Protein AF-A0A956JU70-F1 (afdb_monomer)

Solvent-accessible surface area (backbone atoms only — not comparable to full-atom values): 14190 Å² total; per-residue (Å²): 110,71,70,58,55,53,50,52,52,51,51,52,51,52,54,51,53,50,51,55,50,57,52,50,54,49,52,52,52,50,52,52,51,53,51,53,53,51,51,53,53,50,54,52,51,51,53,52,51,52,53,51,50,53,52,52,53,53,51,51,51,55,52,51,54,51,49,52,53,52,49,54,55,49,50,53,55,46,50,55,54,46,54,59,48,55,75,72,54,87,69,87,87,85,82,85,84,83,82,84,80,83,76,78,83,83,72,53,74,29,54,54,49,39,66,72,46,50,91,38,27,34,78,80,44,34,70,62,48,40,72,78,54,65,65,50,84,62,67,62,12,31,16,43,49,15,33,36,27,36,66,21,70,36,52,70,59,16,46,49,39,36,65,75,40,60,77,87,50,27,39,57,24,32,49,51,30,43,70,71,41,49,61,46,30,74,73,66,40,22,67,78,32,15,68,53,22,52,56,27,35,75,53,36,76,83,42,46,66,37,33,37,42,25,10,54,13,24,46,77,70,68,38,55,70,60,13,52,56,28,32,53,50,22,57,70,71,52,78,75,82,86,47,73,66,58,52,50,44,51,49,54,49,49,55,55,56,64,74,75,112

Foldseek 3Di:
DVVVVVVVVVVVVVVVVVVVVVVVVVVVVVVVVVVVVVVVVVVVVVVVVVVVVVVVVVVVVVVVVVVVVVVVVVVVVVVVVVVVVVVVDPDDDDDDDDDDDDDDDDDDQLVVLLVVCVVQLAQPRLVVSCVVPPFDDDLSSLLSNLLSCLSRVNNVSSLVSLVVDDLVSSLVSLVSSCVVLLVCVVVVPLQSSQVSLVVNCVSVVLPLSSLLSVLVNCLVVVVLVSNLVSLVVSCVSDPDPDDPSVVVSVVSNVVSVVVVD

Sequence (261 aa):
MAYRDEHEALQAQCDNLRRQLEDKDRDVAEQARLRAELAHKLEALEKARTQELARSEMGKQLSSMSLARGVLLGLLACAIALSIYVFVRSAPRRPTPARPAVAAVAGSPAELWFRALRPHCNAVEIRNAIRRRPPPAGTDGQAHLATCYALAGKLDHARAAIDALPARARPQAAGTLFRLIHPVADSGDEVAAGPAMELVIAYQPSNFMAVYHAGMSAHKNGRVERARTLLRRFLTMYNNSNDGWRSRAQRALAEIAARSK

Radius of gyration: 31.65 Å; Cα contacts (8 Å, |Δi|>4): 215; chains: 1; bounding box: 73×92×67 Å

Nearest PDB structures (foldseek):
  7rqf-assembly1_A  TM=4.355E-01  e=8.702E-03  Pseudomonas aeruginosa PAO1
  7dhg-assembly1_C  TM=4.497E-01  e=1.073E-02  Homo sapiens
  8sxg-assembly1_C  TM=5.443E-01  e=6.016E-02  Pseudomonas aeruginosa
  5lyn-assembly1_B  TM=4.286E-01  e=2.229E-02  Saccharomyces cerevisiae
  5lyp-assembly1_A  TM=4.556E-01  e=3.759E-02  Saccharomyces cerevisiae

Secondary structure (DSSP, 8-state):
-HHHHHHHHHHHHHHHHHHHHHHHHHHHHHHHHHHHHHHHHHHHHHHHHHHHHHHHHHHHHHHHHHHHHHHHHHHHHHHHHHHHHHHH------PPPPPPPPPP--S-HHHHHHHHHGGG-STTTHHHHHHHSPPPSSHHHHHHHHHHHHHTT-HHHHHHHHHTS-GGGHHHHHHHHHHHHHHHHHTT-HHHHHHHHHHHHHH-TT-HHHHHHHHHHHHHTT-HHHHHHHHHHHHHH---SS-HHHHHHHHHHHHHHHTT-

Mean predicted aligned error: 14.83 Å

Structure (mmCIF, N/CA/C/O backbone):
data_AF-A0A956JU70-F1
#
_entry.id   AF-A0A956JU70-F1
#
loop_
_atom_site.group_PDB
_atom_site.id
_atom_site.type_symbol
_atom_site.label_atom_id
_atom_site.label_alt_id
_atom_site.label_comp_id
_atom_site.label_asym_id
_atom_site.label_entity_id
_atom_site.label_seq_id
_atom_site.pdbx_PDB_ins_code
_atom_site.Cartn_x
_atom_site.Cartn_y
_atom_site.Cartn_z
_atom_site.occupancy
_atom_site.B_iso_or_equiv
_atom_site.auth_seq_id
_atom_site.auth_comp_id
_atom_site.auth_asym_id
_atom_site.auth_atom_id
_atom_site.pdbx_PDB_model_num
ATOM 1 N N . MET A 1 1 ? -49.125 -34.821 31.254 1.00 68.75 1 MET A N 1
ATOM 2 C CA . MET A 1 1 ? -48.261 -33.765 31.823 1.00 68.75 1 MET A CA 1
ATOM 3 C C . MET A 1 1 ? -47.140 -33.419 30.850 1.00 68.75 1 MET A C 1
ATOM 5 O O . MET A 1 1 ? -47.156 -32.290 30.401 1.00 68.75 1 MET A O 1
ATOM 9 N N . ALA A 1 2 ? -46.338 -34.380 30.372 1.00 81.56 2 ALA A N 1
ATOM 10 C CA . ALA A 1 2 ? -45.246 -34.145 29.404 1.00 81.56 2 ALA A CA 1
ATOM 11 C C . ALA A 1 2 ? -45.579 -33.247 28.183 1.00 81.56 2 ALA A C 1
ATOM 13 O O . ALA A 1 2 ? -44.811 -32.354 27.857 1.00 81.56 2 ALA A O 1
ATOM 14 N N . TYR A 1 3 ? -46.750 -33.409 27.550 1.00 86.81 3 TYR A N 1
ATOM 15 C CA . TYR A 1 3 ? -47.139 -32.586 26.388 1.00 86.81 3 TYR A CA 1
ATOM 16 C C . TYR A 1 3 ? -47.363 -31.095 26.714 1.00 86.81 3 TYR A C 1
ATOM 18 O O . TYR A 1 3 ? -47.192 -30.234 25.857 1.00 86.81 3 TYR A O 1
ATOM 26 N N . ARG A 1 4 ? -47.763 -30.770 27.953 1.00 91.00 4 ARG A N 1
ATOM 27 C CA . ARG A 1 4 ? -47.948 -29.374 28.381 1.00 91.00 4 ARG A CA 1
ATOM 28 C C . ARG A 1 4 ? -46.590 -28.693 28.565 1.00 91.00 4 ARG A C 1
ATOM 30 O O . ARG A 1 4 ? -46.420 -27.575 28.096 1.00 91.00 4 ARG A O 1
ATOM 37 N N . ASP A 1 5 ? -45.635 -29.403 29.158 1.00 92.56 5 ASP A N 1
ATOM 38 C CA . ASP A 1 5 ? -44.290 -28.887 29.422 1.00 92.56 5 ASP A CA 1
ATOM 39 C C . ASP A 1 5 ? -43.528 -28.619 28.109 1.00 92.56 5 ASP A C 1
ATOM 41 O O . ASP A 1 5 ? -42.879 -27.584 27.958 1.00 92.56 5 ASP A O 1
ATOM 45 N N . GLU A 1 6 ? -43.671 -29.501 27.110 1.00 94.44 6 GLU A N 1
ATOM 46 C CA . GLU A 1 6 ? -43.106 -29.294 25.767 1.00 94.44 6 GLU A CA 1
ATOM 47 C C . GLU A 1 6 ? -43.735 -28.094 25.042 1.00 94.44 6 GLU A C 1
ATOM 49 O O . GLU A 1 6 ? -43.027 -27.312 24.402 1.00 94.44 6 GLU A O 1
ATOM 54 N N . HIS A 1 7 ? -45.053 -27.906 25.167 1.00 95.75 7 HIS A N 1
ATOM 55 C CA . HIS A 1 7 ? -45.745 -26.764 24.568 1.00 95.75 7 HIS A CA 1
ATOM 56 C C . HIS A 1 7 ? -45.311 -25.433 25.201 1.00 95.75 7 HIS A C 1
ATOM 58 O O . HIS A 1 7 ? -45.062 -24.461 24.488 1.00 95.75 7 HIS A O 1
ATOM 64 N N . GLU A 1 8 ? -45.182 -25.381 26.529 1.00 96.44 8 GLU A N 1
ATOM 65 C CA . GLU A 1 8 ? -44.702 -24.192 27.244 1.00 96.44 8 GLU A CA 1
ATOM 66 C C . GLU A 1 8 ? -43.251 -23.850 26.870 1.00 96.44 8 GLU A C 1
ATOM 68 O O . GLU A 1 8 ? -42.935 -22.682 26.625 1.00 96.44 8 GLU A O 1
ATOM 73 N N . ALA A 1 9 ? -42.383 -24.859 26.734 1.00 95.06 9 ALA A N 1
ATOM 74 C CA . ALA A 1 9 ? -41.004 -24.665 26.290 1.00 95.06 9 ALA A CA 1
ATOM 75 C C . ALA A 1 9 ? -40.926 -24.106 24.859 1.00 95.06 9 ALA A C 1
ATOM 77 O O . ALA A 1 9 ? -40.171 -23.162 24.599 1.00 95.06 9 ALA A O 1
ATOM 78 N N . LEU A 1 10 ? -41.733 -24.640 23.936 1.00 97.12 10 LEU A N 1
ATOM 79 C CA . LEU A 1 10 ? -41.779 -24.159 22.555 1.00 97.12 10 LEU A CA 1
ATOM 80 C C . LEU A 1 10 ? -42.307 -22.720 22.478 1.00 97.12 10 LEU A C 1
ATOM 82 O O . LEU A 1 10 ? -41.749 -21.889 21.761 1.00 97.12 10 LEU A O 1
ATOM 86 N N . GLN A 1 11 ? -43.340 -22.400 23.258 1.00 97.62 11 GLN A N 1
ATOM 87 C CA . GLN A 1 11 ? -43.907 -21.056 23.307 1.00 97.62 11 GLN A CA 1
ATOM 88 C C . GLN A 1 11 ? -42.894 -20.036 23.852 1.00 97.62 11 GLN A C 1
ATOM 90 O O . GLN A 1 11 ? -42.702 -18.978 23.250 1.00 97.62 11 GLN A O 1
ATOM 95 N N . ALA A 1 12 ? -42.152 -20.389 24.906 1.00 96.31 12 ALA A N 1
ATOM 96 C CA . ALA A 1 12 ? -41.067 -19.557 25.426 1.00 96.31 12 ALA A CA 1
ATOM 97 C C . ALA A 1 12 ? -39.941 -19.340 24.395 1.00 96.31 12 ALA A C 1
ATOM 99 O O . ALA A 1 12 ? -39.376 -18.245 24.304 1.00 96.31 12 ALA A O 1
ATOM 100 N N . GLN A 1 13 ? -39.624 -20.359 23.588 1.00 97.00 13 GLN A N 1
ATOM 101 C CA . GLN A 1 13 ? -38.643 -20.242 22.509 1.00 97.00 13 GLN A CA 1
ATOM 102 C C . GLN A 1 13 ? -39.123 -19.297 21.395 1.00 97.00 13 GLN A C 1
ATOM 104 O O . GLN A 1 13 ? -38.344 -18.458 20.933 1.00 97.00 13 GLN A O 1
ATOM 109 N N . CYS A 1 14 ? -40.393 -19.388 20.989 1.00 97.44 14 CYS A N 1
ATOM 110 C CA . CYS A 1 14 ? -40.994 -18.473 20.017 1.00 97.44 14 CYS A CA 1
ATOM 111 C C . CYS A 1 14 ? -40.975 -17.020 20.511 1.00 97.44 14 CYS A C 1
ATOM 113 O O . CYS A 1 14 ? -40.589 -16.124 19.757 1.00 97.44 14 CYS A O 1
ATOM 115 N N . ASP A 1 15 ? -41.313 -16.786 21.779 1.00 97.75 15 ASP A N 1
ATOM 116 C CA . ASP A 1 15 ? -41.296 -15.447 22.371 1.00 97.75 15 ASP A CA 1
ATOM 117 C C . ASP A 1 15 ? -39.880 -14.859 22.431 1.00 97.75 15 ASP A C 1
ATOM 119 O O . ASP A 1 15 ? -39.684 -13.673 22.159 1.00 97.75 15 ASP A O 1
ATOM 123 N N . ASN A 1 16 ? -38.869 -15.679 22.736 1.00 97.56 16 ASN A N 1
ATOM 124 C CA . ASN A 1 16 ? -37.469 -15.250 22.715 1.00 97.56 16 ASN A CA 1
ATOM 125 C C . ASN A 1 16 ? -37.024 -14.856 21.297 1.00 97.56 16 ASN A C 1
ATOM 127 O O . ASN A 1 16 ? -36.485 -13.768 21.095 1.00 97.56 16 ASN A O 1
ATOM 131 N N . LEU A 1 17 ? -37.312 -15.695 20.296 1.00 96.94 17 LEU A N 1
ATOM 132 C CA . LEU A 1 17 ? -36.989 -15.398 18.897 1.00 96.94 17 LEU A CA 1
ATOM 133 C C . LEU A 1 17 ? -37.672 -14.120 18.405 1.00 96.94 17 LEU A C 1
ATOM 135 O O . LEU A 1 17 ? -37.049 -13.323 17.706 1.00 96.94 17 LEU A O 1
ATOM 139 N N . ARG A 1 18 ? -38.926 -13.890 18.804 1.00 98.25 18 ARG A N 1
ATOM 140 C CA . ARG A 1 18 ? -39.653 -12.664 18.468 1.00 98.25 18 ARG A CA 1
ATOM 141 C C . ARG A 1 18 ? -38.971 -11.420 19.036 1.00 98.25 18 ARG A C 1
ATOM 143 O O . ARG A 1 18 ? -38.759 -10.470 18.290 1.00 98.25 18 ARG A O 1
ATOM 150 N N . ARG A 1 19 ? -38.551 -11.445 20.306 1.00 97.56 19 ARG A N 1
ATOM 151 C CA . ARG A 1 19 ? -37.797 -10.329 20.912 1.00 97.56 19 ARG A CA 1
ATOM 152 C C . ARG A 1 19 ? -36.470 -10.082 20.193 1.00 97.56 19 ARG A C 1
ATOM 154 O O . ARG A 1 19 ? -36.139 -8.938 19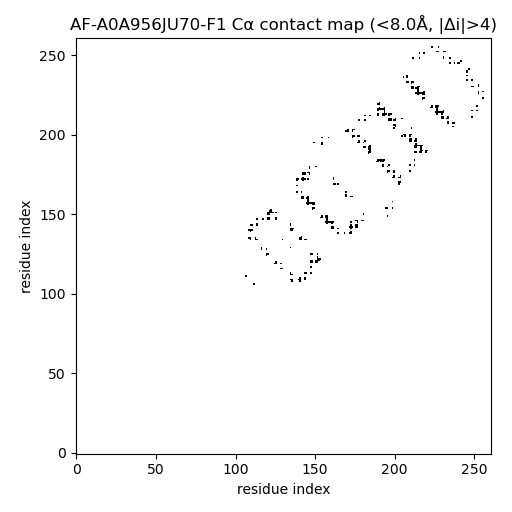.914 1.00 97.56 19 ARG A O 1
ATOM 161 N N . GLN A 1 20 ? -35.746 -11.144 19.831 1.00 95.44 20 GLN A N 1
ATOM 162 C CA . GLN A 1 20 ? -34.493 -11.015 19.076 1.00 95.44 20 GLN A CA 1
ATOM 163 C C . GLN A 1 20 ? -34.698 -10.390 17.690 1.00 95.44 20 GLN A C 1
ATOM 165 O O . GLN A 1 20 ? -33.838 -9.643 17.226 1.00 95.44 20 GLN A O 1
ATOM 170 N N . LEU A 1 21 ? -35.811 -10.695 17.017 1.00 96.62 21 LEU A N 1
ATOM 171 C CA . LEU A 1 21 ? -36.166 -10.061 15.746 1.00 96.62 21 LEU A CA 1
ATOM 172 C C . LEU A 1 21 ? -36.502 -8.579 15.938 1.00 96.62 21 LEU A C 1
ATOM 174 O O . LEU A 1 21 ? -35.966 -7.745 15.217 1.00 96.62 21 LEU A O 1
ATOM 178 N N . GLU A 1 22 ? -37.303 -8.242 16.950 1.00 97.12 22 GLU A N 1
ATOM 179 C CA . GLU A 1 22 ? -37.662 -6.853 17.266 1.00 97.12 22 GLU A CA 1
ATOM 180 C C . GLU A 1 22 ? -36.443 -5.996 17.654 1.00 97.12 22 GLU A C 1
ATOM 182 O O . GLU A 1 22 ? -36.389 -4.812 17.317 1.00 97.12 22 GLU A O 1
ATOM 187 N N . ASP A 1 23 ? -35.459 -6.574 18.346 1.00 96.12 23 ASP A N 1
ATOM 188 C CA . ASP A 1 23 ? -34.200 -5.895 18.668 1.00 96.12 23 ASP A CA 1
ATOM 189 C C . ASP A 1 23 ? -33.340 -5.691 17.409 1.00 96.12 23 ASP A C 1
ATOM 191 O O . ASP A 1 23 ? -32.848 -4.588 17.171 1.00 96.12 23 ASP A O 1
ATOM 195 N N . LYS A 1 24 ? -33.237 -6.700 16.532 1.00 92.94 24 LYS A N 1
ATOM 196 C CA . LYS A 1 24 ? -32.534 -6.551 15.246 1.00 92.94 24 LYS A CA 1
ATOM 197 C C . LYS A 1 24 ? -33.170 -5.493 14.350 1.00 92.94 24 LYS A C 1
ATOM 199 O O . LYS A 1 24 ? -32.446 -4.727 13.718 1.00 92.94 24 LYS A O 1
ATOM 204 N N . ASP A 1 25 ? -34.495 -5.422 14.296 1.00 96.00 25 ASP A N 1
ATOM 205 C CA . ASP A 1 25 ? -35.195 -4.406 13.506 1.00 96.00 25 ASP A CA 1
ATOM 206 C C . ASP A 1 25 ? -34.920 -2.990 14.039 1.00 96.00 25 ASP A C 1
ATOM 208 O O . ASP A 1 25 ? -34.742 -2.053 13.251 1.00 96.00 25 ASP A O 1
ATOM 212 N N . ARG A 1 26 ? -34.800 -2.830 15.366 1.00 96.94 26 ARG A N 1
ATOM 213 C CA . ARG A 1 26 ? -34.370 -1.565 15.984 1.00 96.94 26 ARG A CA 1
ATOM 214 C C . ARG A 1 26 ? -32.937 -1.200 15.596 1.00 96.94 26 ARG A C 1
ATOM 216 O O . ARG A 1 26 ? -32.716 -0.059 15.187 1.00 96.94 26 ARG A O 1
ATOM 223 N N . ASP A 1 27 ? -32.008 -2.154 15.620 1.00 94.19 27 ASP A N 1
ATOM 224 C CA . ASP A 1 27 ? -30.618 -1.931 15.201 1.00 94.19 27 ASP A CA 1
ATOM 225 C C . ASP A 1 27 ? -30.525 -1.516 13.723 1.00 94.19 27 ASP A C 1
ATOM 227 O O . ASP A 1 27 ? -29.793 -0.586 13.368 1.00 94.19 27 ASP A O 1
ATOM 231 N N . VAL A 1 28 ? -31.292 -2.164 12.835 1.00 94.62 28 VAL A N 1
ATOM 232 C CA . VAL A 1 28 ? -31.337 -1.797 11.408 1.00 94.62 28 VAL A CA 1
ATOM 233 C C . VAL A 1 28 ? -31.893 -0.383 11.222 1.00 94.62 28 VAL A C 1
ATOM 235 O O . VAL A 1 28 ? -31.345 0.396 10.433 1.00 94.62 28 VAL A O 1
ATOM 238 N N . ALA A 1 29 ? -32.942 -0.015 11.960 1.00 95.94 29 ALA A N 1
ATOM 239 C CA . ALA A 1 29 ? -33.511 1.328 11.909 1.00 95.94 29 ALA A CA 1
ATOM 240 C C . ALA A 1 29 ? -32.524 2.396 12.417 1.00 95.94 29 ALA A C 1
ATOM 242 O O . ALA A 1 29 ? -32.415 3.471 11.818 1.00 95.94 29 ALA A O 1
ATOM 243 N N . GLU A 1 30 ? -31.769 2.106 13.477 1.00 97.19 30 GLU A N 1
ATOM 244 C CA . GLU A 1 30 ? -30.724 2.996 13.988 1.00 97.19 30 GLU A CA 1
ATOM 245 C C . GLU A 1 30 ? -29.586 3.169 12.973 1.00 97.19 30 GLU A C 1
ATOM 247 O O . GLU A 1 30 ? -29.201 4.297 12.652 1.00 97.19 30 GLU A O 1
ATOM 252 N N . GLN A 1 31 ? -29.111 2.075 12.371 1.00 94.12 31 GLN A N 1
ATOM 253 C CA . GLN A 1 31 ? -28.096 2.137 11.316 1.00 94.12 31 GLN A CA 1
ATOM 254 C C . GLN A 1 31 ? -28.560 2.957 10.106 1.00 94.12 31 GLN A C 1
ATOM 256 O O . GLN A 1 31 ? -27.769 3.711 9.531 1.00 94.12 31 GLN A O 1
ATOM 261 N N . ALA A 1 32 ? -29.833 2.847 9.716 1.00 95.19 32 ALA A N 1
ATOM 262 C CA . ALA A 1 32 ? -30.401 3.650 8.636 1.00 95.19 32 ALA A CA 1
ATOM 263 C C . ALA A 1 32 ? -30.410 5.152 8.979 1.00 95.19 32 ALA A C 1
ATOM 265 O O . ALA A 1 32 ? -30.027 5.971 8.140 1.00 95.19 32 ALA A O 1
ATOM 266 N N . ARG A 1 33 ? -30.764 5.517 10.221 1.00 98.25 33 ARG A N 1
ATOM 267 C CA . ARG A 1 33 ? -30.721 6.910 10.703 1.00 98.25 33 ARG A CA 1
ATOM 268 C C . ARG A 1 33 ? -29.302 7.475 10.694 1.00 98.25 33 ARG A C 1
ATOM 270 O O . ARG A 1 33 ? -29.089 8.558 10.154 1.00 98.25 33 ARG A O 1
ATOM 277 N N . LEU A 1 34 ? -28.327 6.724 11.209 1.00 96.69 34 LEU A N 1
ATOM 278 C CA . LEU A 1 34 ? -26.921 7.142 11.225 1.00 96.69 34 LEU A CA 1
ATOM 279 C C . LEU A 1 34 ? -26.359 7.337 9.810 1.00 96.69 34 LEU A C 1
ATOM 281 O O . LEU A 1 34 ? -25.619 8.290 9.559 1.00 96.69 34 LEU A O 1
ATOM 285 N N . ARG A 1 35 ? -26.731 6.471 8.857 1.00 96.94 35 ARG A N 1
ATOM 286 C CA . ARG A 1 35 ? -26.343 6.630 7.445 1.00 96.94 35 ARG A CA 1
ATOM 287 C C . ARG A 1 35 ? -26.937 7.893 6.823 1.00 96.94 35 ARG A C 1
ATOM 289 O O . ARG A 1 35 ? -26.220 8.592 6.110 1.00 96.94 35 ARG A O 1
ATOM 296 N N . ALA A 1 36 ? -28.203 8.200 7.105 1.00 96.81 36 ALA A N 1
ATOM 297 C CA . ALA A 1 36 ? -28.842 9.425 6.628 1.00 96.81 36 ALA A CA 1
ATOM 298 C C . ALA A 1 36 ? -28.175 10.683 7.216 1.00 96.81 36 ALA A C 1
ATOM 300 O O . ALA A 1 36 ? -27.888 11.630 6.483 1.00 96.81 36 ALA A O 1
ATOM 301 N N . GLU A 1 37 ? -27.847 10.673 8.512 1.00 97.88 37 GLU A N 1
ATOM 302 C CA . GLU A 1 37 ? -27.127 11.775 9.160 1.00 97.88 37 GLU A CA 1
ATOM 303 C C . GLU A 1 37 ? -25.727 11.977 8.556 1.00 97.88 37 GLU A C 1
ATOM 305 O O . GLU A 1 37 ? -25.320 13.108 8.273 1.00 97.88 37 GLU A O 1
ATOM 310 N N . LEU A 1 38 ? -24.990 10.888 8.310 1.00 97.44 38 LEU A N 1
ATOM 311 C CA . LEU A 1 38 ? -23.663 10.952 7.699 1.00 97.44 38 LEU A CA 1
ATOM 312 C C . LEU A 1 38 ? -23.721 11.485 6.261 1.00 97.44 38 LEU A C 1
ATOM 314 O O . LEU A 1 38 ? -22.879 12.302 5.889 1.00 97.44 38 LEU A O 1
ATOM 318 N N . ALA A 1 39 ? -24.716 11.067 5.473 1.00 95.69 39 ALA A N 1
ATOM 319 C CA . ALA A 1 39 ? -24.925 11.569 4.117 1.00 95.69 39 ALA A CA 1
ATOM 320 C C . ALA A 1 39 ? -25.172 13.087 4.111 1.00 95.69 39 ALA A C 1
ATOM 322 O O . ALA A 1 39 ? -24.525 13.812 3.356 1.00 95.69 39 ALA A O 1
ATOM 323 N N . HIS A 1 40 ? -26.016 13.584 5.020 1.00 96.94 40 HIS A N 1
ATOM 324 C CA . HIS A 1 40 ? -26.269 15.018 5.160 1.00 96.94 40 HIS A CA 1
ATOM 325 C C . HIS A 1 40 ? -25.005 15.798 5.572 1.00 96.94 40 HIS A C 1
ATOM 327 O O . HIS A 1 40 ? -24.723 16.873 5.040 1.00 96.94 40 HIS A O 1
ATOM 333 N N . LYS A 1 41 ? -24.195 15.253 6.493 1.00 96.44 41 LYS A N 1
ATOM 334 C CA . LYS A 1 41 ? -22.910 15.865 6.882 1.00 96.44 41 LYS A CA 1
ATOM 335 C C . LYS A 1 41 ? -21.911 15.907 5.723 1.00 96.44 41 LYS A C 1
ATOM 337 O O . LYS A 1 41 ? -21.214 16.908 5.573 1.00 96.44 41 LYS A O 1
ATOM 342 N N . LEU A 1 42 ? -21.844 14.854 4.907 1.00 97.12 42 LEU A N 1
ATOM 343 C CA . LEU A 1 42 ? -20.979 14.812 3.724 1.00 97.12 42 LEU A CA 1
ATOM 344 C C . LEU A 1 42 ? -21.379 15.873 2.694 1.00 97.12 42 LEU A C 1
ATOM 346 O O . LEU A 1 42 ? -20.513 16.613 2.232 1.00 97.12 42 LEU A O 1
ATOM 350 N N . GLU A 1 43 ? -22.675 16.015 2.409 1.00 97.88 43 GLU A N 1
ATOM 351 C CA . GLU A 1 43 ? -23.174 17.047 1.493 1.00 97.88 43 GLU A CA 1
ATOM 352 C C . GLU A 1 43 ? -22.856 18.465 2.004 1.00 97.88 43 GLU A C 1
ATOM 354 O O . GLU A 1 43 ? -22.425 19.335 1.242 1.00 97.88 43 GLU A O 1
ATOM 359 N N . ALA A 1 44 ? -23.008 18.706 3.310 1.00 96.19 44 ALA A N 1
ATOM 360 C CA . ALA A 1 44 ? -22.660 19.988 3.920 1.00 96.19 44 ALA A CA 1
ATOM 361 C C . ALA A 1 44 ? -21.156 20.305 3.803 1.00 96.19 44 ALA A C 1
ATOM 363 O O . ALA A 1 44 ? -20.785 21.439 3.492 1.00 96.19 44 ALA A O 1
ATOM 364 N N . LEU A 1 45 ? -20.285 19.309 4.006 1.00 97.62 45 LEU A N 1
ATOM 365 C CA . LEU A 1 45 ? -18.835 19.465 3.847 1.00 97.62 45 LEU A CA 1
ATOM 366 C C . LEU A 1 45 ? -18.437 19.725 2.389 1.00 97.62 45 LEU A C 1
ATOM 368 O O . LEU A 1 45 ? -17.561 20.551 2.131 1.00 97.62 45 LEU A O 1
ATOM 372 N N . GLU A 1 46 ? -19.086 19.066 1.431 1.00 97.44 46 GLU A N 1
ATOM 373 C CA . GLU A 1 46 ? -18.842 19.294 0.005 1.00 97.44 46 GLU A CA 1
ATOM 374 C C . GLU A 1 46 ? -19.245 20.717 -0.420 1.00 97.44 46 GLU A C 1
ATOM 376 O O . GLU A 1 46 ? -18.480 21.414 -1.098 1.00 97.44 46 GLU A O 1
ATOM 381 N N . LYS A 1 47 ? -20.392 21.211 0.066 1.00 97.25 47 LYS A N 1
ATOM 382 C CA . LYS A 1 47 ? -20.818 22.610 -0.122 1.00 97.25 47 LYS A CA 1
ATOM 383 C C . LYS A 1 47 ? -19.838 23.604 0.506 1.00 97.25 47 LYS A C 1
ATOM 385 O O . LYS A 1 47 ? -19.497 24.607 -0.116 1.00 97.25 47 LYS A O 1
ATOM 390 N N . ALA A 1 48 ? -19.334 23.328 1.708 1.00 95.81 48 ALA A N 1
ATOM 391 C CA . ALA A 1 48 ? -18.340 24.189 2.349 1.00 95.81 48 ALA A CA 1
ATOM 392 C C . ALA A 1 48 ? -17.026 24.240 1.547 1.00 95.81 48 ALA A C 1
ATOM 394 O O . ALA A 1 48 ? -16.486 25.320 1.301 1.00 95.81 48 ALA A O 1
ATOM 395 N N . ARG A 1 49 ? -16.548 23.085 1.065 1.00 97.06 49 ARG A N 1
ATOM 396 C CA . ARG A 1 49 ? -15.329 22.989 0.250 1.00 97.06 49 ARG A CA 1
ATOM 397 C C . ARG A 1 49 ? -15.454 23.743 -1.073 1.00 97.06 49 ARG A C 1
ATOM 399 O O . ARG A 1 49 ? -14.522 24.434 -1.476 1.00 97.06 49 ARG A O 1
ATOM 406 N N . THR A 1 50 ? -16.590 23.621 -1.758 1.00 96.25 50 THR A N 1
ATOM 407 C CA . THR A 1 50 ? -16.830 24.340 -3.021 1.00 96.25 50 THR A CA 1
ATOM 408 C C . THR A 1 50 ? -16.893 25.855 -2.811 1.00 96.25 50 THR A C 1
ATOM 410 O O . THR A 1 50 ? -16.302 26.598 -3.594 1.00 96.25 50 THR A O 1
ATOM 413 N N . GLN A 1 51 ? -17.500 26.328 -1.716 1.00 95.44 51 GLN A N 1
ATOM 414 C CA . GLN A 1 51 ? -17.476 27.749 -1.345 1.00 95.44 51 GLN A CA 1
ATOM 415 C C . GLN A 1 51 ? -16.060 28.265 -1.047 1.00 95.44 51 GLN A C 1
ATOM 417 O O . GLN A 1 51 ? -15.715 29.382 -1.438 1.00 95.44 51 GLN A O 1
ATOM 422 N N . GLU A 1 52 ? -15.225 27.473 -0.372 1.00 94.69 52 GLU A N 1
ATOM 423 C CA . GLU A 1 52 ? -13.834 27.841 -0.090 1.00 94.69 52 GLU A CA 1
ATOM 424 C C . GLU A 1 52 ? -12.993 27.932 -1.372 1.00 94.69 52 GLU A C 1
ATOM 426 O O . GLU A 1 52 ? -12.251 28.901 -1.559 1.00 94.69 52 GLU A O 1
ATOM 431 N N . LEU A 1 53 ? -13.163 26.979 -2.296 1.00 94.62 53 LEU A N 1
ATOM 432 C CA . LEU A 1 53 ? -12.516 27.013 -3.611 1.00 94.62 53 LEU A CA 1
ATOM 433 C C . LEU A 1 53 ? -12.924 28.260 -4.406 1.00 94.62 53 LEU A C 1
ATOM 435 O O . LEU A 1 53 ? -12.048 28.971 -4.896 1.00 94.62 53 LEU A O 1
ATOM 439 N N . ALA A 1 54 ? -14.220 28.586 -4.448 1.00 92.50 54 ALA A N 1
ATOM 440 C CA . ALA A 1 54 ? -14.714 29.789 -5.119 1.00 92.50 54 ALA A CA 1
ATOM 441 C C . ALA A 1 54 ? -14.121 31.078 -4.514 1.00 92.50 54 ALA A C 1
ATOM 443 O O . ALA A 1 54 ? -13.695 31.977 -5.242 1.00 92.50 54 ALA A O 1
ATOM 444 N N . ARG A 1 55 ? -14.013 31.162 -3.177 1.00 94.31 55 ARG A N 1
ATOM 445 C CA . ARG A 1 55 ? -13.344 32.291 -2.501 1.00 94.31 55 ARG A CA 1
ATOM 446 C C . ARG A 1 55 ? -11.861 32.384 -2.862 1.00 94.31 55 ARG A C 1
ATOM 448 O O . ARG A 1 55 ? -11.362 33.486 -3.085 1.00 94.31 55 ARG A O 1
ATOM 455 N N . SER A 1 56 ? -11.161 31.250 -2.939 1.00 91.19 56 SER A N 1
ATOM 456 C CA . SER A 1 56 ? -9.745 31.201 -3.326 1.00 91.19 56 SER A CA 1
ATOM 457 C C . SER A 1 56 ? -9.527 31.673 -4.766 1.00 91.19 56 SER A C 1
ATOM 459 O O . SER A 1 56 ? -8.619 32.466 -5.026 1.00 91.19 56 SER A O 1
ATOM 461 N N . GLU A 1 57 ? -10.371 31.235 -5.703 1.00 92.31 57 GLU A N 1
ATOM 462 C CA . GLU A 1 57 ? -10.312 31.666 -7.103 1.00 92.31 57 GLU A CA 1
ATOM 463 C C . GLU A 1 57 ? -10.566 33.167 -7.251 1.00 92.31 57 GLU A C 1
ATOM 465 O O . GLU A 1 57 ? -9.801 33.853 -7.935 1.00 92.31 57 GLU A O 1
ATOM 470 N N . MET A 1 58 ? -11.562 33.701 -6.541 1.00 88.62 58 MET A N 1
ATOM 471 C CA . MET A 1 58 ? -11.851 35.136 -6.544 1.00 88.62 58 MET A CA 1
ATOM 472 C C . MET A 1 58 ? -10.682 35.950 -5.960 1.00 88.62 58 MET A C 1
ATOM 474 O O . MET A 1 58 ? -10.314 36.990 -6.506 1.00 88.62 58 MET A O 1
ATOM 478 N N . GLY A 1 59 ? -10.023 35.442 -4.911 1.00 87.44 59 GLY A N 1
ATOM 479 C CA . GLY A 1 59 ? -8.792 36.029 -4.372 1.00 87.44 59 GLY A CA 1
ATOM 480 C C . GLY A 1 59 ? -7.655 36.078 -5.400 1.00 87.44 59 GLY A C 1
ATOM 481 O O . GLY A 1 59 ? -7.017 37.118 -5.566 1.00 87.44 59 GLY A O 1
ATOM 482 N N . LYS A 1 60 ? -7.443 34.991 -6.157 1.00 86.19 60 LYS A N 1
ATOM 483 C CA . LYS A 1 60 ? -6.432 34.939 -7.231 1.00 86.19 60 LYS A CA 1
ATOM 484 C C . LYS A 1 60 ? -6.738 35.919 -8.366 1.00 86.19 60 LYS A C 1
ATOM 486 O O . LYS A 1 60 ? -5.809 36.553 -8.864 1.00 86.19 60 LYS A O 1
ATOM 491 N N . GLN A 1 61 ? -8.007 36.069 -8.757 1.00 79.81 61 GLN A N 1
ATOM 492 C CA . GLN A 1 61 ? -8.415 37.050 -9.771 1.00 79.81 61 GLN A CA 1
ATOM 493 C C . GLN A 1 61 ? -8.172 38.493 -9.309 1.00 79.81 61 GLN A C 1
ATOM 495 O O . GLN A 1 61 ? -7.649 39.305 -10.069 1.00 79.81 61 GLN A O 1
ATOM 500 N N . LEU A 1 62 ? -8.466 38.816 -8.047 1.00 82.62 62 LEU A N 1
ATOM 501 C CA . LEU A 1 62 ? -8.184 40.146 -7.498 1.00 82.62 62 LEU A CA 1
ATOM 502 C C . LEU A 1 62 ? -6.673 40.441 -7.457 1.00 82.62 62 LEU A C 1
ATOM 504 O O . LEU A 1 62 ? -6.243 41.539 -7.819 1.00 82.62 62 LEU A O 1
ATOM 508 N N . SER A 1 63 ? -5.843 39.456 -7.090 1.00 77.19 63 SER A N 1
ATOM 509 C CA . SER A 1 63 ? -4.380 39.599 -7.113 1.00 77.19 63 SER A CA 1
ATOM 510 C C . SER A 1 63 ? -3.812 39.729 -8.531 1.00 77.19 63 SER A C 1
ATOM 512 O O . SER A 1 63 ? -2.909 40.540 -8.750 1.00 77.19 63 SER A O 1
ATOM 514 N N . SER A 1 64 ? -4.339 38.985 -9.510 1.00 75.00 64 SER A N 1
ATOM 515 C CA . SER A 1 64 ? -3.880 39.072 -10.902 1.00 75.00 64 SER A CA 1
ATOM 516 C C . SER A 1 64 ? -4.237 40.415 -11.544 1.00 75.00 64 SER A C 1
ATOM 518 O O . SER A 1 64 ? -3.412 40.978 -12.261 1.00 75.00 64 SER A O 1
ATOM 520 N N . MET A 1 65 ? -5.400 40.991 -11.219 1.00 73.44 65 MET A N 1
ATOM 521 C CA . MET A 1 65 ? -5.773 42.341 -11.657 1.00 73.44 65 MET A CA 1
ATOM 522 C C . MET A 1 65 ? -4.860 43.426 -11.06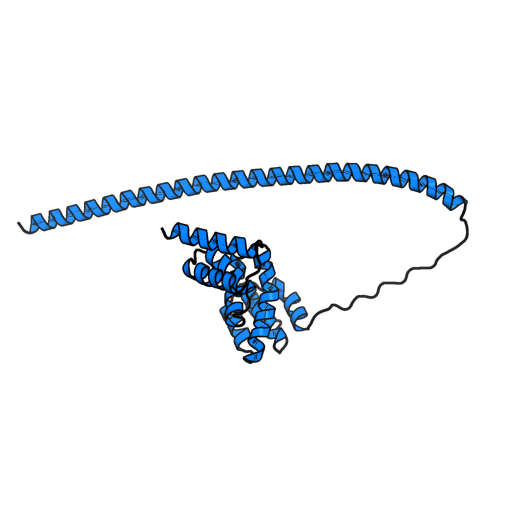1 1.00 73.44 65 MET A C 1
ATOM 524 O O . MET A 1 65 ? -4.546 44.404 -11.742 1.00 73.44 65 MET A O 1
ATOM 528 N N . SER A 1 66 ? -4.394 43.251 -9.819 1.00 69.50 66 SER A N 1
ATOM 529 C CA . SER A 1 66 ? -3.423 44.158 -9.186 1.00 69.50 66 SER A CA 1
ATOM 530 C C . SER A 1 66 ? -2.043 44.080 -9.857 1.00 69.50 66 SER A C 1
ATOM 532 O O . SER A 1 66 ? -1.463 45.103 -10.227 1.00 69.50 66 SER A O 1
ATOM 534 N N . LEU A 1 67 ? -1.555 42.862 -10.120 1.00 69.94 67 LEU A N 1
ATOM 535 C CA . LEU A 1 67 ? -0.295 42.631 -10.834 1.00 69.94 67 LEU A CA 1
ATOM 536 C C . LEU A 1 67 ? -0.340 43.148 -12.277 1.00 69.94 67 LEU A C 1
ATOM 538 O O . LEU A 1 67 ? 0.609 43.790 -12.716 1.00 69.94 67 LEU A O 1
ATOM 542 N N . ALA A 1 68 ? -1.444 42.939 -13.001 1.00 68.94 68 ALA A N 1
ATOM 543 C CA . ALA A 1 68 ? -1.608 43.438 -14.366 1.00 68.94 68 ALA A CA 1
ATOM 544 C C . ALA A 1 68 ? -1.546 44.973 -14.432 1.00 68.94 68 ALA A C 1
ATOM 546 O O . ALA A 1 68 ? -0.897 45.520 -15.321 1.00 68.94 68 ALA A O 1
ATOM 547 N N . ARG A 1 69 ? -2.146 45.676 -13.458 1.00 71.75 69 ARG A N 1
ATOM 548 C CA . ARG A 1 69 ? -2.029 47.140 -13.333 1.00 71.75 69 ARG A CA 1
ATOM 549 C C . ARG A 1 69 ? -0.590 47.579 -13.051 1.00 71.75 69 ARG A C 1
ATOM 551 O O . ARG A 1 69 ? -0.118 48.518 -13.686 1.00 71.75 69 ARG A O 1
ATOM 558 N N . GLY A 1 70 ? 0.121 46.883 -12.160 1.00 66.62 70 GLY A N 1
ATOM 559 C CA . GLY A 1 70 ? 1.533 47.160 -11.869 1.00 66.62 70 GLY A CA 1
ATOM 560 C C . GLY A 1 70 ? 2.455 46.938 -13.074 1.00 66.62 70 GLY A C 1
ATOM 561 O O . GLY A 1 70 ? 3.301 47.780 -13.369 1.00 66.62 70 GLY A O 1
ATOM 562 N N . VAL A 1 71 ? 2.253 45.847 -13.819 1.00 72.44 71 VAL A N 1
ATOM 563 C CA . VAL A 1 71 ? 3.018 45.538 -15.037 1.00 72.44 71 VAL A CA 1
ATOM 564 C C . VAL A 1 71 ? 2.726 46.547 -16.147 1.00 72.44 71 VAL A C 1
ATOM 566 O O . VAL A 1 71 ? 3.663 46.996 -16.799 1.00 72.44 71 VAL A O 1
ATOM 569 N N . LEU A 1 72 ? 1.468 46.959 -16.343 1.00 74.12 72 LEU A N 1
ATOM 570 C CA . LEU A 1 72 ? 1.117 47.958 -17.359 1.00 74.12 72 LEU A CA 1
ATOM 571 C C . LEU A 1 72 ? 1.795 49.312 -17.082 1.00 74.12 72 LEU A C 1
ATOM 573 O O . LEU A 1 72 ? 2.348 49.922 -17.995 1.00 74.12 72 LEU A O 1
ATOM 577 N N . LEU A 1 73 ? 1.813 49.749 -15.816 1.00 76.81 73 LEU A N 1
ATOM 578 C CA . LEU A 1 73 ? 2.510 50.968 -15.390 1.00 76.81 73 LEU A CA 1
ATOM 579 C C . LEU A 1 73 ? 4.034 50.848 -15.559 1.00 76.81 73 LEU A C 1
ATOM 581 O O . LEU A 1 73 ? 4.676 51.781 -16.044 1.00 76.81 73 LEU A O 1
ATOM 585 N N . GLY A 1 74 ? 4.611 49.690 -15.222 1.00 70.88 74 GLY A N 1
ATOM 586 C CA . GLY A 1 74 ? 6.036 49.412 -15.418 1.00 70.88 74 GLY A CA 1
ATOM 587 C C . GLY A 1 74 ? 6.452 49.389 -16.892 1.00 70.88 74 GLY A C 1
ATOM 588 O O . GLY A 1 74 ? 7.458 49.993 -17.254 1.00 70.88 74 GLY A O 1
ATOM 589 N N . LEU A 1 75 ? 5.657 48.760 -17.765 1.00 78.75 75 LEU A N 1
ATOM 590 C CA . LEU A 1 75 ? 5.894 48.741 -19.212 1.00 78.75 75 LEU A CA 1
ATOM 591 C C . LEU A 1 75 ? 5.829 50.146 -19.819 1.00 78.75 75 LEU A C 1
ATOM 593 O O . LEU A 1 75 ? 6.643 50.459 -20.686 1.00 78.75 75 LEU A O 1
ATOM 597 N N . LEU A 1 76 ? 4.924 51.008 -19.341 1.00 77.81 76 LEU A N 1
ATOM 598 C CA . LEU A 1 76 ? 4.847 52.405 -19.773 1.00 77.81 76 LEU A CA 1
ATOM 599 C C . LEU A 1 76 ? 6.131 53.175 -19.409 1.00 77.81 76 LEU A C 1
ATOM 601 O O . LEU A 1 76 ? 6.709 53.856 -20.254 1.00 77.81 76 LEU A O 1
ATOM 605 N N . ALA A 1 77 ? 6.626 53.009 -18.177 1.00 76.00 77 ALA A N 1
ATOM 606 C CA . ALA A 1 77 ? 7.877 53.621 -17.726 1.00 76.00 77 ALA A CA 1
ATOM 607 C C . ALA A 1 77 ? 9.099 53.086 -18.498 1.00 76.00 77 ALA A C 1
ATOM 609 O O . ALA A 1 77 ? 9.964 53.860 -18.912 1.00 76.00 77 ALA A O 1
ATOM 610 N N . CYS A 1 78 ? 9.146 51.775 -18.759 1.00 76.56 78 CYS A N 1
ATOM 611 C CA . CYS A 1 78 ? 10.181 51.163 -19.588 1.00 76.56 78 CYS A CA 1
ATOM 612 C C . CYS A 1 78 ? 10.124 51.645 -21.040 1.00 76.56 78 CYS A C 1
ATOM 614 O O . CYS A 1 78 ? 11.179 51.886 -21.611 1.00 76.56 78 CYS A O 1
ATOM 616 N N . ALA A 1 79 ? 8.945 51.829 -21.641 1.00 76.69 79 ALA A N 1
ATOM 617 C CA . ALA A 1 79 ? 8.817 52.357 -23.001 1.00 76.69 79 ALA A CA 1
ATOM 618 C C . ALA A 1 79 ? 9.336 53.801 -23.109 1.00 76.69 79 ALA A C 1
ATOM 620 O O . ALA A 1 79 ? 10.019 54.136 -24.079 1.00 76.69 79 ALA A O 1
ATOM 621 N N . ILE A 1 80 ? 9.091 54.634 -22.091 1.00 75.06 80 ILE A N 1
ATOM 622 C CA . ILE A 1 80 ? 9.642 55.996 -22.004 1.00 75.06 80 ILE A CA 1
ATOM 623 C C . ILE A 1 80 ? 11.174 55.942 -21.884 1.00 75.06 80 ILE A C 1
ATOM 625 O O . ILE A 1 80 ? 11.877 56.582 -22.664 1.00 75.06 80 ILE A O 1
ATOM 629 N N . ALA A 1 81 ? 11.709 55.118 -20.976 1.00 72.56 81 ALA A N 1
ATOM 630 C CA . ALA A 1 81 ? 13.155 54.961 -20.797 1.00 72.56 81 ALA A CA 1
ATOM 631 C C . ALA A 1 81 ? 13.851 54.353 -22.032 1.00 72.56 81 ALA A C 1
ATOM 633 O O . ALA A 1 81 ? 14.947 54.772 -22.403 1.00 72.56 81 ALA A O 1
ATOM 634 N N . LEU A 1 82 ? 13.208 53.393 -22.703 1.00 73.44 82 LEU A N 1
ATOM 635 C CA . LEU A 1 82 ? 13.711 52.751 -23.916 1.00 73.44 82 LEU A CA 1
ATOM 636 C C . LEU A 1 82 ? 13.683 53.711 -25.110 1.00 73.44 82 LEU A C 1
ATOM 638 O O . LEU A 1 82 ? 14.614 53.694 -25.907 1.00 73.44 82 LEU A O 1
ATOM 642 N N . SER A 1 83 ? 12.680 54.589 -25.205 1.00 66.06 83 SER A N 1
ATOM 643 C CA . SER A 1 83 ? 12.647 55.648 -26.225 1.00 66.06 83 SER A CA 1
ATOM 644 C C . SER A 1 83 ? 13.820 56.622 -26.057 1.00 66.06 83 SER A C 1
ATOM 646 O O . SER A 1 83 ? 14.471 56.971 -27.040 1.00 66.06 83 SER A O 1
ATOM 648 N N . ILE A 1 84 ? 14.164 56.978 -24.812 1.00 66.88 84 ILE A N 1
ATOM 649 C CA . ILE A 1 84 ? 15.352 57.791 -24.491 1.00 66.88 84 ILE A CA 1
ATOM 650 C C . ILE A 1 84 ? 16.645 57.032 -24.841 1.00 66.88 84 ILE A C 1
ATOM 652 O O . ILE A 1 84 ? 17.577 57.599 -25.403 1.00 66.88 84 ILE A O 1
ATOM 656 N N . TYR A 1 85 ? 16.701 55.731 -24.554 1.00 66.19 85 TYR A N 1
ATOM 657 C CA . TYR A 1 85 ? 17.885 54.900 -24.778 1.00 66.19 85 TYR A CA 1
ATOM 658 C C . TYR A 1 85 ? 18.160 54.580 -26.258 1.00 66.19 85 TYR A C 1
ATOM 660 O O . TYR A 1 85 ? 19.314 54.598 -26.687 1.00 66.19 85 TYR A O 1
ATOM 668 N N . VAL A 1 86 ? 17.130 54.293 -27.061 1.00 61.38 86 VAL A N 1
ATOM 669 C CA . VAL A 1 86 ? 17.272 53.996 -28.500 1.00 61.38 86 VAL A CA 1
ATOM 670 C C . VAL A 1 86 ? 17.765 55.224 -29.267 1.00 61.38 86 VAL A C 1
ATOM 672 O O . VAL A 1 86 ? 18.590 55.076 -30.166 1.00 61.38 86 VAL A O 1
ATOM 675 N N . PHE A 1 87 ? 17.373 56.431 -28.849 1.00 56.16 87 PHE A N 1
ATOM 676 C CA . PHE A 1 87 ? 17.921 57.680 -29.387 1.00 56.16 87 PHE A CA 1
ATOM 677 C C . PHE A 1 87 ? 19.444 57.803 -29.169 1.00 56.16 87 PHE A C 1
ATOM 679 O O . PHE A 1 87 ? 20.140 58.420 -29.969 1.00 56.16 87 PHE A O 1
ATOM 686 N N . VAL A 1 88 ? 19.983 57.162 -28.124 1.00 55.75 88 VAL A N 1
ATOM 687 C CA . VAL A 1 88 ? 21.408 57.215 -27.753 1.00 55.75 88 VAL A CA 1
ATOM 688 C C . VAL A 1 88 ? 22.243 56.106 -28.406 1.00 55.75 88 VAL A C 1
ATOM 690 O O . VAL A 1 88 ? 23.462 56.240 -28.499 1.00 55.75 88 VAL A O 1
ATOM 693 N N . ARG A 1 89 ? 21.641 55.000 -28.868 1.00 48.88 89 ARG A N 1
ATOM 694 C CA . ARG A 1 89 ? 22.406 53.776 -29.181 1.00 48.88 89 ARG A CA 1
ATOM 695 C C . ARG A 1 89 ? 22.263 53.209 -30.591 1.00 48.88 89 ARG A C 1
ATOM 697 O O . ARG A 1 89 ? 22.530 52.024 -30.783 1.00 48.88 89 ARG A O 1
ATOM 704 N N . SER A 1 90 ? 21.923 54.029 -31.581 1.00 51.25 90 SER A N 1
ATOM 705 C CA . SER A 1 90 ? 22.013 53.682 -33.009 1.00 51.25 90 SER A CA 1
ATOM 706 C C . SER A 1 90 ? 23.450 53.308 -33.432 1.00 51.25 90 SER A C 1
ATOM 708 O O . SER A 1 90 ? 24.174 54.110 -34.010 1.00 51.25 90 SER A O 1
ATOM 710 N N . ALA A 1 91 ? 23.865 52.071 -33.145 1.00 49.38 91 ALA A N 1
ATOM 711 C CA . ALA A 1 91 ? 25.041 51.384 -33.677 1.00 49.38 91 ALA A CA 1
ATOM 712 C C . ALA A 1 91 ? 24.737 49.869 -33.806 1.00 49.38 91 ALA A C 1
ATOM 714 O O . ALA A 1 91 ? 23.925 49.341 -33.042 1.00 49.38 91 ALA A O 1
ATOM 715 N N . PRO A 1 92 ? 25.313 49.153 -34.791 1.00 49.06 92 PRO A N 1
ATOM 716 C CA . PRO A 1 92 ? 24.627 48.025 -35.418 1.00 49.06 92 PRO A CA 1
ATOM 717 C C . PRO A 1 92 ? 24.956 46.622 -34.869 1.00 49.06 92 PRO A C 1
ATOM 719 O O . PRO A 1 92 ? 26.079 46.325 -34.481 1.00 49.06 92 PRO A O 1
ATOM 722 N N . ARG A 1 93 ? 23.921 45.768 -35.000 1.00 50.91 93 ARG A N 1
ATOM 723 C CA . ARG A 1 93 ? 23.824 44.296 -35.175 1.00 50.91 93 ARG A CA 1
ATOM 724 C C . ARG A 1 93 ? 24.436 43.339 -34.134 1.00 50.91 93 ARG A C 1
ATOM 726 O O . ARG A 1 93 ? 25.635 43.305 -33.890 1.00 50.91 93 ARG A O 1
ATOM 733 N N . ARG A 1 94 ? 23.590 42.406 -33.667 1.00 47.03 94 ARG A N 1
ATOM 734 C CA . ARG A 1 94 ? 23.984 41.109 -33.087 1.00 47.03 94 ARG A CA 1
ATOM 735 C C . ARG A 1 94 ? 23.373 39.927 -33.860 1.00 47.03 94 ARG A C 1
ATOM 737 O O . ARG A 1 94 ? 22.363 40.121 -34.536 1.00 47.03 94 ARG A O 1
ATOM 744 N N . PRO A 1 95 ? 23.998 38.736 -33.778 1.00 56.75 95 PRO A N 1
ATOM 745 C CA . PRO A 1 95 ? 23.767 37.604 -34.665 1.00 56.75 95 PRO A CA 1
ATOM 746 C C . PRO A 1 95 ? 22.694 36.626 -34.161 1.00 56.75 95 PRO A C 1
ATOM 748 O O . PRO A 1 95 ? 22.298 36.630 -32.997 1.00 56.75 95 PRO A O 1
ATOM 751 N N . THR A 1 96 ? 22.258 35.784 -35.095 1.00 56.91 96 THR A N 1
ATOM 752 C CA . THR A 1 96 ? 21.212 34.751 -35.046 1.00 56.91 96 THR A CA 1
ATOM 753 C C . THR A 1 96 ? 21.417 33.696 -33.937 1.00 56.91 96 THR A C 1
ATOM 755 O O . THR A 1 96 ? 22.548 33.244 -33.751 1.00 56.91 96 THR A O 1
ATOM 758 N N . PRO A 1 97 ? 20.360 33.237 -33.226 1.00 57.44 97 PRO A N 1
ATOM 759 C CA . PRO A 1 97 ? 20.491 32.233 -32.168 1.00 57.44 97 PRO A CA 1
ATOM 760 C C . PRO A 1 97 ? 20.576 30.798 -32.714 1.00 57.44 97 PRO A C 1
ATOM 762 O O . PRO A 1 97 ? 19.873 30.421 -33.653 1.00 57.44 97 PRO A O 1
ATOM 765 N N . ALA A 1 98 ? 21.427 29.986 -32.082 1.00 60.00 98 ALA A N 1
ATOM 766 C CA . ALA A 1 98 ? 21.600 28.565 -32.368 1.00 60.00 98 ALA A CA 1
ATOM 767 C C . ALA A 1 98 ? 20.468 27.703 -31.771 1.00 60.00 98 ALA A C 1
ATOM 769 O O . ALA A 1 98 ? 19.924 27.988 -30.705 1.00 60.00 98 ALA A O 1
ATOM 770 N N . ARG A 1 99 ? 20.135 26.622 -32.483 1.00 53.81 99 ARG A N 1
ATOM 771 C CA . ARG A 1 99 ? 19.070 25.650 -32.187 1.00 53.81 99 ARG A CA 1
ATOM 772 C C . ARG A 1 99 ? 19.451 24.741 -30.994 1.00 53.81 99 ARG A C 1
ATOM 774 O O . ARG A 1 99 ? 20.581 24.257 -30.973 1.00 53.81 99 ARG A O 1
ATOM 781 N N . PRO A 1 100 ? 18.549 24.467 -30.028 1.00 54.25 100 PRO A N 1
ATOM 782 C CA . PRO A 1 100 ? 18.881 23.695 -28.828 1.00 54.25 100 PRO A CA 1
ATOM 783 C C . PRO A 1 100 ? 19.034 22.193 -29.114 1.00 54.25 100 PRO A C 1
ATOM 785 O O . PRO A 1 100 ? 18.250 21.600 -29.858 1.00 54.25 100 PRO A O 1
ATOM 788 N N . ALA A 1 101 ? 20.044 21.583 -28.490 1.00 55.59 101 ALA A N 1
ATOM 789 C CA . ALA A 1 101 ? 20.282 20.144 -28.503 1.00 55.59 101 ALA A CA 1
ATOM 790 C C . ALA A 1 101 ? 19.215 19.404 -27.673 1.00 55.59 101 ALA A C 1
ATOM 792 O O . ALA A 1 101 ? 18.872 19.821 -26.567 1.00 55.59 101 ALA A O 1
ATOM 793 N N . VAL A 1 102 ? 18.694 18.295 -28.202 1.00 54.78 102 VAL A N 1
ATOM 794 C CA . VAL A 1 102 ? 17.725 17.430 -27.513 1.00 54.78 102 VAL A CA 1
ATOM 795 C C . VAL A 1 102 ? 18.459 16.646 -26.421 1.00 54.78 102 VAL A C 1
ATOM 797 O O . VAL A 1 102 ? 19.355 15.861 -26.721 1.00 54.78 102 VAL A O 1
ATOM 800 N N . ALA A 1 103 ? 18.103 16.869 -25.155 1.00 57.91 103 ALA A N 1
ATOM 801 C CA . ALA A 1 103 ? 18.689 16.156 -24.023 1.00 57.91 103 ALA A CA 1
ATOM 802 C C . ALA A 1 103 ? 18.363 14.653 -24.087 1.00 57.91 103 ALA A C 1
ATOM 804 O O . ALA A 1 103 ? 17.212 14.265 -24.303 1.00 57.91 103 ALA A O 1
ATOM 805 N N . ALA A 1 104 ? 19.373 13.804 -23.879 1.00 60.12 104 ALA A N 1
ATOM 806 C CA . ALA A 1 104 ? 19.190 12.362 -23.771 1.00 60.12 104 ALA A CA 1
ATOM 807 C C . ALA A 1 104 ? 18.232 12.032 -22.613 1.00 60.12 104 ALA A C 1
ATOM 809 O O . ALA A 1 104 ? 18.361 12.557 -21.506 1.00 60.12 104 ALA A O 1
ATOM 810 N N . VAL A 1 105 ? 17.260 11.156 -22.867 1.00 63.62 105 VAL A N 1
ATOM 811 C CA . VAL A 1 105 ? 16.294 10.720 -21.855 1.00 63.62 105 VAL A CA 1
ATOM 812 C C . VAL A 1 105 ? 17.020 9.861 -20.817 1.00 63.62 105 VAL A C 1
ATOM 814 O O . VAL A 1 105 ? 17.381 8.722 -21.099 1.00 63.62 105 VAL A O 1
ATOM 817 N N . ALA A 1 106 ? 17.228 10.404 -19.618 1.00 79.38 106 ALA A N 1
ATOM 818 C CA . ALA A 1 106 ? 17.858 9.689 -18.511 1.00 79.38 106 ALA A CA 1
ATOM 819 C C . ALA A 1 106 ? 17.009 8.490 -18.028 1.00 79.38 106 ALA A C 1
ATOM 821 O O . ALA A 1 106 ? 15.772 8.563 -17.999 1.00 79.38 106 ALA A O 1
ATOM 822 N N . GLY A 1 107 ? 17.688 7.407 -17.629 1.00 84.50 107 GLY A N 1
ATOM 823 C CA . GLY A 1 107 ? 17.112 6.240 -16.946 1.00 84.50 107 GLY A CA 1
ATOM 824 C C . GLY A 1 107 ? 17.697 4.897 -17.403 1.00 84.50 107 GLY A C 1
ATOM 825 O O . GLY A 1 107 ? 18.182 4.771 -18.528 1.00 84.50 107 GLY A O 1
ATOM 826 N N . SER A 1 108 ? 17.638 3.878 -16.540 1.00 93.75 108 SER A N 1
ATOM 827 C CA . SER A 1 108 ? 18.023 2.506 -16.911 1.00 93.75 108 SER A CA 1
ATOM 828 C C . SER A 1 108 ? 16.999 1.877 -17.874 1.00 93.75 108 SER A C 1
ATOM 830 O O . SER A 1 108 ? 15.834 2.286 -17.888 1.00 93.75 108 SER A O 1
ATOM 832 N N . PRO A 1 109 ? 17.353 0.837 -18.657 1.00 96.31 109 PRO A N 1
ATOM 833 C CA . PRO A 1 109 ? 16.387 0.155 -19.525 1.00 96.31 109 PRO A CA 1
ATOM 834 C C . PRO A 1 109 ? 15.124 -0.327 -18.792 1.00 96.31 109 PRO A C 1
ATOM 836 O O . PRO A 1 109 ? 14.026 -0.274 -19.349 1.00 96.31 109 PRO A O 1
ATOM 839 N N . ALA A 1 110 ? 15.258 -0.756 -17.533 1.00 97.06 110 ALA A N 1
ATOM 840 C CA . ALA A 1 110 ? 14.136 -1.186 -16.702 1.00 97.06 110 ALA A CA 1
ATOM 841 C C . ALA A 1 110 ? 13.232 -0.015 -16.284 1.00 97.06 110 ALA A C 1
ATOM 843 O O . ALA A 1 110 ? 12.010 -0.144 -16.336 1.00 97.06 110 ALA A O 1
ATOM 844 N N . GLU A 1 111 ? 13.809 1.141 -15.945 1.00 96.31 111 GLU A N 1
ATOM 845 C CA . GLU A 1 111 ? 13.048 2.358 -15.632 1.00 96.31 111 GLU A CA 1
ATOM 846 C C . GLU A 1 111 ? 12.298 2.879 -16.862 1.00 96.31 111 GLU A C 1
ATOM 848 O O . GLU A 1 111 ? 11.121 3.236 -16.777 1.00 96.31 111 GLU A O 1
ATOM 853 N N . LEU A 1 112 ? 12.950 2.875 -18.030 1.00 96.62 112 LEU A N 1
ATOM 854 C CA . LEU A 1 112 ? 12.328 3.256 -19.300 1.00 96.62 112 LEU A CA 1
ATOM 855 C C . LEU A 1 112 ? 11.169 2.318 -19.656 1.00 96.62 112 LEU A C 1
ATOM 857 O O . LEU A 1 112 ? 10.104 2.778 -20.080 1.00 96.62 112 LEU A O 1
ATOM 861 N N . TRP A 1 113 ? 11.361 1.010 -19.463 1.00 97.69 113 TRP A N 1
ATOM 862 C CA . TRP A 1 113 ? 10.311 0.009 -19.630 1.00 97.69 113 TRP A CA 1
ATOM 863 C C . TRP A 1 113 ? 9.141 0.261 -18.677 1.00 97.69 113 TRP A C 1
ATOM 865 O O . TRP A 1 113 ? 8.002 0.370 -19.131 1.00 97.69 113 TRP A O 1
ATOM 875 N N . PHE A 1 114 ? 9.415 0.426 -17.382 1.00 98.00 114 PHE A N 1
ATOM 876 C CA . PHE A 1 114 ? 8.387 0.634 -16.368 1.00 98.00 114 PHE A CA 1
ATOM 877 C C . PHE A 1 114 ? 7.603 1.914 -16.609 1.00 98.00 114 PHE A C 1
ATOM 879 O O . PHE A 1 114 ? 6.379 1.896 -16.559 1.00 98.00 114 PHE A O 1
ATOM 886 N N . ARG A 1 115 ? 8.281 3.021 -16.929 1.00 96.88 115 ARG A N 1
ATOM 887 C CA . ARG A 1 115 ? 7.627 4.300 -17.218 1.00 96.88 115 ARG A CA 1
ATOM 888 C C . ARG A 1 115 ? 6.648 4.182 -18.382 1.00 96.88 115 ARG A C 1
ATOM 890 O O . ARG A 1 115 ? 5.566 4.753 -18.314 1.00 96.88 115 ARG A O 1
ATOM 897 N N . ALA A 1 116 ? 7.011 3.430 -19.419 1.00 97.31 116 ALA A N 1
ATOM 898 C CA . ALA A 1 116 ? 6.126 3.186 -20.550 1.00 97.31 116 ALA A CA 1
ATOM 899 C C . ALA A 1 116 ? 4.984 2.212 -20.211 1.00 97.31 116 ALA A C 1
ATOM 901 O O . ALA A 1 116 ? 3.888 2.359 -20.740 1.00 97.31 116 ALA A O 1
ATOM 902 N N . LEU A 1 117 ? 5.223 1.231 -19.334 1.00 97.94 117 LEU A N 1
ATOM 903 C CA . LEU A 1 117 ? 4.212 0.253 -18.924 1.00 97.94 117 LEU A CA 1
ATOM 904 C C . LEU A 1 117 ? 3.273 0.772 -17.822 1.00 97.94 117 LEU A C 1
ATOM 906 O O . LEU A 1 117 ? 2.184 0.232 -17.659 1.00 97.94 117 LEU A O 1
ATOM 910 N N . ARG A 1 118 ? 3.668 1.818 -17.079 1.00 97.19 118 ARG A N 1
ATOM 911 C CA . ARG A 1 118 ? 2.983 2.308 -15.871 1.00 97.19 118 ARG A CA 1
ATOM 912 C C . ARG A 1 118 ? 1.472 2.512 -16.027 1.00 97.19 118 ARG A C 1
ATOM 914 O O . ARG A 1 118 ? 0.758 2.084 -15.123 1.00 97.19 118 ARG A O 1
ATOM 921 N N . PRO A 1 119 ? 0.955 3.106 -17.124 1.00 97.94 119 PRO A N 1
ATOM 922 C CA . PRO A 1 119 ? -0.491 3.260 -17.320 1.00 97.94 119 PRO A CA 1
ATOM 923 C C . PRO A 1 119 ? -1.267 1.932 -17.289 1.00 97.94 119 PRO A C 1
ATOM 925 O O . PRO A 1 119 ? -2.431 1.905 -16.901 1.00 97.94 119 PRO A O 1
ATOM 928 N N . HIS A 1 120 ? -0.598 0.825 -17.620 1.00 98.06 120 HIS A N 1
ATOM 929 C CA . HIS A 1 120 ? -1.164 -0.522 -17.664 1.00 98.06 120 HIS A CA 1
ATOM 930 C C . HIS A 1 120 ? -0.899 -1.347 -16.394 1.00 98.06 120 HIS A C 1
ATOM 932 O O . HIS A 1 120 ? -1.282 -2.518 -16.330 1.00 98.06 120 HIS A O 1
ATOM 938 N N . CYS A 1 121 ? -0.258 -0.771 -15.368 1.00 97.62 121 CYS A N 1
ATOM 939 C CA . CYS A 1 121 ? -0.071 -1.406 -14.059 1.00 97.62 121 CYS A CA 1
ATOM 940 C C . CYS A 1 121 ? -1.369 -1.363 -13.231 1.00 97.62 121 CYS A C 1
ATOM 942 O O . CYS A 1 121 ? -1.403 -0.821 -12.130 1.00 97.62 121 CYS A O 1
ATOM 944 N N . ASN A 1 122 ? -2.449 -1.921 -13.776 1.00 97.00 122 ASN A N 1
ATOM 945 C CA . ASN A 1 122 ? -3.760 -2.031 -13.142 1.00 97.00 122 ASN A CA 1
ATOM 946 C C . ASN A 1 122 ? -4.258 -3.486 -13.182 1.00 97.00 122 ASN A C 1
ATOM 948 O O . ASN A 1 122 ? -3.712 -4.334 -13.892 1.00 97.00 122 ASN A O 1
ATOM 952 N N . ALA A 1 123 ? -5.303 -3.786 -12.408 1.00 96.75 123 ALA A N 1
ATOM 953 C CA . ALA A 1 123 ? -5.785 -5.153 -12.198 1.00 96.75 123 ALA A CA 1
ATOM 954 C C . ALA A 1 123 ? -6.237 -5.879 -13.482 1.00 96.75 123 ALA A C 1
ATOM 956 O O . ALA A 1 123 ? -6.268 -7.114 -13.495 1.00 96.75 123 ALA A O 1
ATOM 957 N N . VAL A 1 124 ? -6.583 -5.131 -14.535 1.00 97.81 124 VAL A N 1
ATOM 958 C CA . VAL A 1 124 ? -7.150 -5.652 -15.785 1.00 97.81 124 VAL A CA 1
ATOM 959 C C . VAL A 1 124 ? -6.058 -5.886 -16.828 1.00 97.81 124 VAL A C 1
ATOM 961 O O . VAL A 1 124 ? -5.964 -6.970 -17.407 1.00 97.81 124 VAL A O 1
ATOM 964 N N . GLU A 1 125 ? -5.210 -4.888 -17.065 1.00 98.19 125 GLU A N 1
ATOM 965 C CA . GLU A 1 125 ? -4.340 -4.860 -18.245 1.00 98.19 125 GLU A CA 1
ATOM 966 C C . GLU A 1 125 ? -2.985 -5.536 -18.034 1.00 98.19 125 GLU A C 1
ATOM 968 O O . GLU A 1 125 ? -2.386 -6.025 -18.999 1.00 98.19 125 GLU A O 1
ATOM 973 N N . ILE A 1 126 ? -2.519 -5.618 -16.784 1.00 98.00 126 ILE A N 1
ATOM 974 C CA . ILE A 1 126 ? -1.134 -5.963 -16.441 1.00 98.00 126 ILE A CA 1
ATOM 975 C C . ILE A 1 126 ? -0.623 -7.236 -17.131 1.00 98.00 126 ILE A C 1
ATOM 977 O O . ILE A 1 126 ? 0.460 -7.247 -17.717 1.00 98.00 126 ILE A O 1
ATOM 981 N N . ARG A 1 127 ? -1.432 -8.302 -17.154 1.00 97.50 127 ARG A N 1
ATOM 982 C CA . ARG A 1 127 ? -1.043 -9.585 -17.767 1.00 97.50 127 ARG A CA 1
ATOM 983 C C . ARG A 1 127 ? -0.817 -9.464 -19.272 1.00 97.50 127 ARG A C 1
ATOM 985 O O . ARG A 1 127 ? 0.147 -10.011 -19.804 1.00 97.50 127 ARG A O 1
ATOM 992 N N . ASN A 1 128 ? -1.707 -8.755 -19.964 1.00 98.19 128 ASN A N 1
ATOM 993 C CA . ASN A 1 128 ? -1.602 -8.565 -21.407 1.00 98.19 128 ASN A CA 1
ATOM 994 C C . ASN A 1 128 ? -0.449 -7.613 -21.747 1.00 98.19 128 ASN A C 1
ATOM 996 O O . ASN A 1 128 ? 0.276 -7.859 -22.711 1.00 98.19 128 ASN A O 1
ATOM 1000 N N . ALA A 1 129 ? -0.259 -6.567 -20.940 1.00 98.06 129 ALA A N 1
ATOM 1001 C CA . ALA A 1 129 ? 0.791 -5.576 -21.127 1.00 98.06 129 ALA A CA 1
ATOM 1002 C C . ALA A 1 129 ? 2.194 -6.194 -20.980 1.00 98.06 129 ALA A C 1
ATOM 1004 O O . ALA A 1 129 ? 3.017 -6.050 -21.885 1.00 98.06 129 ALA A O 1
ATOM 1005 N N . ILE A 1 130 ? 2.439 -6.971 -19.915 1.00 97.94 130 ILE A N 1
ATOM 1006 C CA . ILE A 1 130 ? 3.719 -7.675 -19.707 1.00 97.94 130 ILE A CA 1
ATOM 1007 C C . ILE A 1 130 ? 3.985 -8.690 -20.821 1.00 97.94 130 ILE A C 1
ATOM 1009 O O . ILE A 1 130 ? 5.111 -8.787 -21.296 1.00 97.94 130 ILE A O 1
ATOM 1013 N N . ARG A 1 131 ? 2.964 -9.428 -21.284 1.00 97.94 131 ARG A N 1
ATOM 1014 C CA . ARG A 1 131 ? 3.140 -10.397 -22.379 1.00 97.94 131 ARG A CA 1
ATOM 1015 C C . ARG A 1 131 ? 3.570 -9.724 -23.684 1.00 97.94 131 ARG A C 1
ATOM 1017 O O . ARG A 1 131 ? 4.390 -10.275 -24.407 1.00 97.94 131 ARG A O 1
ATOM 1024 N N . ARG A 1 132 ? 3.010 -8.551 -23.996 1.00 98.12 132 ARG A N 1
ATOM 1025 C CA . ARG A 1 132 ? 3.365 -7.788 -25.206 1.00 98.12 132 ARG A CA 1
ATOM 1026 C C . ARG A 1 132 ? 4.726 -7.108 -25.089 1.00 98.12 132 ARG A C 1
ATOM 1028 O O . ARG A 1 132 ? 5.405 -6.939 -26.095 1.00 98.12 132 ARG A O 1
ATOM 1035 N N . ARG A 1 133 ? 5.107 -6.696 -23.881 1.00 97.88 133 ARG A N 1
ATOM 1036 C CA . ARG A 1 133 ? 6.360 -5.993 -23.611 1.00 97.88 133 ARG A CA 1
ATOM 1037 C C . ARG A 1 133 ? 6.987 -6.542 -22.325 1.00 97.88 133 ARG A C 1
ATOM 1039 O O . ARG A 1 133 ? 6.781 -5.948 -21.262 1.00 97.88 133 ARG A O 1
ATOM 1046 N N . PRO A 1 134 ? 7.735 -7.656 -22.395 1.00 97.81 134 PRO A N 1
ATOM 1047 C CA . PRO A 1 134 ? 8.342 -8.253 -21.210 1.00 97.81 134 PRO A CA 1
ATOM 1048 C C . PRO A 1 134 ? 9.363 -7.298 -20.571 1.00 97.81 134 PRO A C 1
ATOM 1050 O O . PRO A 1 134 ? 9.947 -6.467 -21.278 1.00 97.81 134 PRO A O 1
ATOM 1053 N N . PRO A 1 135 ? 9.574 -7.377 -19.243 1.00 97.62 135 PRO A N 1
ATOM 1054 C CA . PRO A 1 135 ? 10.611 -6.596 -18.584 1.00 97.62 135 PRO A CA 1
ATOM 1055 C C . PRO A 1 135 ? 11.993 -6.980 -19.123 1.00 97.62 135 PRO A C 1
ATOM 1057 O O . PRO A 1 135 ? 12.214 -8.146 -19.463 1.00 97.62 135 PRO A O 1
ATOM 1060 N N . PRO A 1 136 ? 12.949 -6.035 -19.164 1.00 97.56 136 PRO A N 1
ATOM 1061 C CA . PRO A 1 136 ? 14.349 -6.368 -19.386 1.00 97.56 136 PRO A CA 1
ATOM 1062 C C . PRO A 1 136 ? 14.827 -7.436 -18.394 1.00 97.56 136 PRO A C 1
ATOM 1064 O O . PRO A 1 136 ? 14.355 -7.497 -17.258 1.00 97.56 136 PRO A O 1
ATOM 1067 N N . ALA A 1 137 ? 15.772 -8.276 -18.807 1.00 95.69 137 ALA A N 1
ATOM 1068 C CA . ALA A 1 137 ? 16.345 -9.281 -17.919 1.00 95.69 137 ALA A CA 1
ATOM 1069 C C . ALA A 1 137 ? 17.115 -8.639 -16.746 1.00 95.69 137 ALA A C 1
ATOM 1071 O O . ALA A 1 137 ? 17.589 -7.504 -16.829 1.00 95.69 137 ALA A O 1
ATOM 1072 N N . GLY A 1 138 ? 17.281 -9.402 -15.663 1.00 95.56 138 GLY A N 1
ATOM 1073 C CA . GLY A 1 138 ? 18.068 -9.006 -14.493 1.00 95.56 138 GLY A CA 1
ATOM 1074 C C . GLY A 1 138 ? 17.254 -8.402 -13.346 1.00 95.56 138 GLY A C 1
ATOM 1075 O O . GLY A 1 138 ? 16.027 -8.293 -13.399 1.00 95.56 138 GLY A O 1
ATOM 1076 N N . THR A 1 139 ? 17.965 -8.035 -12.277 1.00 97.44 139 THR A N 1
ATOM 1077 C CA . THR A 1 139 ? 17.378 -7.573 -11.009 1.00 97.44 139 THR A CA 1
ATOM 1078 C C . THR A 1 139 ? 16.477 -6.360 -11.187 1.00 97.44 139 THR A C 1
ATOM 1080 O O . THR A 1 139 ? 15.356 -6.362 -10.684 1.00 97.44 139 THR A O 1
ATOM 1083 N N . ASP A 1 140 ? 16.923 -5.346 -11.931 1.00 97.25 140 ASP A N 1
ATOM 1084 C CA . ASP A 1 140 ? 16.158 -4.107 -12.085 1.00 97.25 140 ASP A CA 1
ATOM 1085 C C . ASP A 1 140 ? 14.851 -4.331 -12.847 1.00 97.25 140 ASP A C 1
ATOM 1087 O O . ASP A 1 140 ? 13.814 -3.798 -12.452 1.00 97.25 140 ASP A O 1
ATOM 1091 N N . GLY A 1 141 ? 14.863 -5.145 -13.905 1.00 98.00 141 GLY A N 1
ATOM 1092 C CA . GLY A 1 141 ? 13.648 -5.474 -14.649 1.00 98.00 141 GLY A CA 1
ATOM 1093 C C . GLY A 1 141 ? 12.639 -6.243 -13.801 1.00 98.00 141 GLY A C 1
ATOM 1094 O O . GLY A 1 141 ? 11.459 -5.894 -13.788 1.00 98.00 141 GLY A O 1
ATOM 1095 N N . GLN A 1 142 ? 13.102 -7.218 -13.013 1.00 98.25 142 GLN A N 1
ATOM 1096 C CA . GLN A 1 142 ? 12.242 -7.953 -12.079 1.00 98.25 142 GLN A CA 1
ATOM 1097 C C . GLN A 1 142 ? 11.713 -7.075 -10.941 1.00 98.25 142 GLN A C 1
ATOM 1099 O O . GLN A 1 142 ? 10.554 -7.195 -10.552 1.00 98.25 142 GLN A O 1
ATOM 1104 N N . ALA A 1 143 ? 12.516 -6.138 -10.436 1.00 98.31 143 ALA A N 1
ATOM 1105 C CA . ALA A 1 143 ? 12.084 -5.192 -9.414 1.00 98.31 143 ALA A CA 1
ATOM 1106 C C . ALA A 1 143 ? 10.958 -4.268 -9.919 1.00 98.31 143 ALA A C 1
ATOM 1108 O O . ALA A 1 143 ? 9.960 -4.039 -9.228 1.00 98.31 143 ALA A O 1
ATOM 1109 N N . HIS A 1 144 ? 11.076 -3.775 -11.153 1.00 98.56 144 HIS A N 1
ATOM 1110 C CA . HIS A 1 144 ? 10.027 -2.979 -11.786 1.00 98.56 144 HIS A CA 1
ATOM 1111 C C . HIS A 1 144 ? 8.795 -3.823 -12.153 1.00 98.56 144 HIS A C 1
ATOM 1113 O O . HIS A 1 144 ? 7.669 -3.339 -12.026 1.00 98.56 144 HIS A O 1
ATOM 1119 N N . LEU A 1 145 ? 8.979 -5.089 -12.547 1.00 98.62 145 LEU A N 1
ATOM 1120 C CA . LEU A 1 145 ? 7.882 -6.039 -12.744 1.00 98.62 145 LEU A CA 1
ATOM 1121 C C . LEU A 1 145 ? 7.090 -6.241 -11.448 1.00 98.62 145 LEU A C 1
ATOM 1123 O O . LEU A 1 145 ? 5.866 -6.099 -11.448 1.00 98.62 145 LEU A O 1
ATOM 1127 N N . ALA A 1 146 ? 7.788 -6.512 -10.343 1.00 98.69 146 ALA A N 1
ATOM 1128 C CA . ALA A 1 146 ? 7.180 -6.661 -9.028 1.00 98.69 146 ALA A CA 1
ATOM 1129 C C . ALA A 1 146 ? 6.394 -5.406 -8.632 1.00 98.69 146 ALA A C 1
ATOM 1131 O O . ALA A 1 146 ? 5.257 -5.499 -8.173 1.00 98.69 146 ALA A O 1
ATOM 1132 N N . THR A 1 147 ? 6.965 -4.226 -8.884 1.00 98.25 147 THR A N 1
ATOM 1133 C CA . THR A 1 147 ? 6.294 -2.944 -8.627 1.00 98.25 147 THR A CA 1
ATOM 1134 C C . THR A 1 147 ? 5.007 -2.809 -9.440 1.00 98.25 147 THR A C 1
ATOM 1136 O O . THR A 1 147 ? 3.971 -2.438 -8.896 1.00 98.25 147 THR A O 1
ATOM 1139 N N . CYS A 1 148 ? 5.040 -3.140 -10.731 1.00 98.25 148 CYS A N 1
ATOM 1140 C CA . CYS A 1 148 ? 3.870 -3.041 -11.601 1.00 98.25 148 CYS A CA 1
ATOM 1141 C C . CYS A 1 148 ? 2.749 -4.006 -11.170 1.00 98.25 148 CYS A C 1
ATOM 1143 O O . CYS A 1 148 ? 1.581 -3.621 -11.139 1.00 98.25 148 CYS A O 1
ATOM 1145 N N . TYR A 1 149 ? 3.095 -5.227 -10.741 1.00 98.69 149 TYR A N 1
ATOM 1146 C CA . TYR A 1 149 ? 2.130 -6.144 -10.129 1.00 98.69 149 TYR A CA 1
ATOM 1147 C C . TYR A 1 149 ? 1.566 -5.621 -8.805 1.00 98.69 149 TYR A C 1
ATOM 1149 O O . TYR A 1 149 ? 0.367 -5.763 -8.564 1.00 98.69 149 TYR A O 1
ATOM 1157 N N . ALA A 1 150 ? 2.390 -5.002 -7.958 1.00 98.12 150 ALA A N 1
ATOM 1158 C CA . ALA A 1 150 ? 1.936 -4.435 -6.692 1.00 98.12 150 ALA A CA 1
ATOM 1159 C C . ALA A 1 150 ? 0.965 -3.261 -6.902 1.00 98.12 150 ALA A C 1
ATOM 1161 O O . ALA A 1 150 ? -0.085 -3.237 -6.266 1.00 98.12 150 ALA A O 1
ATOM 1162 N N . LEU A 1 151 ? 1.249 -2.359 -7.849 1.00 96.56 151 LEU A N 1
ATOM 1163 C CA . LEU A 1 151 ? 0.326 -1.287 -8.255 1.00 96.56 151 LEU A CA 1
ATOM 1164 C C . LEU A 1 151 ? -1.001 -1.836 -8.803 1.00 96.56 151 LEU A C 1
ATOM 1166 O O . LEU A 1 151 ? -2.061 -1.276 -8.545 1.00 96.56 151 LEU A O 1
ATOM 1170 N N . ALA A 1 152 ? -0.959 -2.978 -9.491 1.00 97.25 152 ALA A N 1
ATOM 1171 C CA . ALA A 1 152 ? -2.145 -3.679 -9.975 1.00 97.25 152 ALA A CA 1
ATOM 1172 C C . ALA A 1 152 ? -2.910 -4.459 -8.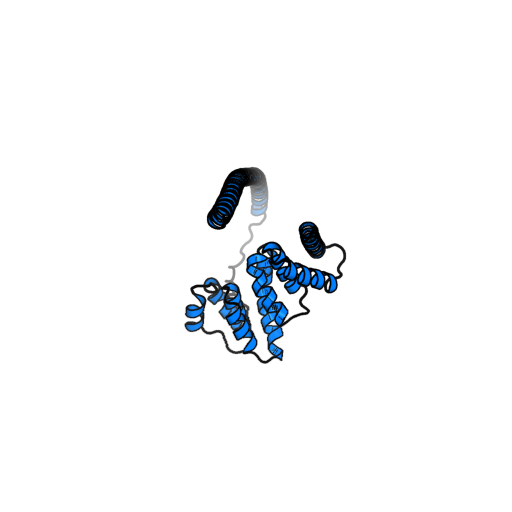880 1.00 97.25 152 ALA A C 1
ATOM 1174 O O . ALA A 1 152 ? -3.863 -5.177 -9.199 1.00 97.25 152 ALA A O 1
ATOM 1175 N N . GLY A 1 153 ? -2.480 -4.392 -7.614 1.00 96.69 153 GLY A N 1
ATOM 1176 C CA . GLY A 1 153 ? -3.062 -5.151 -6.503 1.00 96.69 153 GLY A CA 1
ATOM 1177 C C . GLY A 1 153 ? -2.786 -6.661 -6.556 1.00 96.69 153 GLY A C 1
ATOM 1178 O O . GLY A 1 153 ? -3.443 -7.437 -5.868 1.00 96.69 153 GLY A O 1
ATOM 1179 N N . LYS A 1 154 ? -1.829 -7.117 -7.375 1.00 98.19 154 LYS A N 1
ATOM 1180 C CA . LYS A 1 154 ? -1.470 -8.535 -7.566 1.00 98.19 154 LYS A CA 1
ATOM 1181 C C . LYS A 1 154 ? -0.241 -8.904 -6.730 1.00 98.19 154 LYS A C 1
ATOM 1183 O O . LYS A 1 154 ? 0.806 -9.261 -7.269 1.00 98.19 154 LYS A O 1
ATOM 1188 N N . LEU A 1 155 ? -0.357 -8.816 -5.406 1.00 98.31 155 LEU A N 1
ATOM 1189 C CA . LEU A 1 155 ? 0.786 -8.966 -4.490 1.00 98.31 155 LEU A CA 1
ATOM 1190 C C . LEU A 1 155 ? 1.477 -10.328 -4.567 1.00 98.31 155 LEU A C 1
ATOM 1192 O O . LEU A 1 155 ? 2.696 -10.373 -4.450 1.00 98.31 155 LEU A O 1
ATOM 1196 N N . ASP A 1 156 ? 0.746 -11.412 -4.825 1.00 98.56 156 ASP A N 1
ATOM 1197 C CA . ASP A 1 156 ? 1.362 -12.736 -4.985 1.00 98.56 156 ASP A CA 1
ATOM 1198 C C . ASP A 1 156 ? 2.266 -12.793 -6.219 1.00 98.56 156 ASP A C 1
ATOM 1200 O O . ASP A 1 156 ? 3.344 -13.378 -6.185 1.00 98.56 156 ASP A O 1
ATOM 1204 N N . HIS A 1 157 ? 1.877 -12.106 -7.298 1.00 98.69 157 HIS A N 1
ATOM 1205 C CA . HIS A 1 157 ? 2.704 -12.002 -8.500 1.00 98.69 157 HIS A CA 1
ATOM 1206 C C . HIS A 1 157 ? 3.902 -11.077 -8.262 1.00 98.69 157 HIS A C 1
ATOM 1208 O O . HIS A 1 157 ? 5.003 -11.360 -8.731 1.00 98.69 157 HIS A O 1
ATOM 1214 N N . ALA A 1 158 ? 3.714 -9.997 -7.495 1.00 98.69 158 ALA A N 1
ATOM 1215 C CA . ALA A 1 158 ? 4.812 -9.132 -7.079 1.00 98.69 158 ALA A CA 1
ATOM 1216 C C . ALA A 1 158 ? 5.839 -9.894 -6.225 1.00 98.69 158 ALA A C 1
ATOM 1218 O O . ALA A 1 158 ? 7.041 -9.795 -6.465 1.00 98.69 158 ALA A O 1
ATOM 1219 N N . ARG A 1 159 ? 5.363 -10.704 -5.273 1.00 98.81 159 ARG A N 1
ATOM 1220 C CA . ARG A 1 159 ? 6.183 -11.593 -4.448 1.00 98.81 159 ARG A CA 1
ATOM 1221 C C . ARG A 1 159 ? 6.934 -12.608 -5.300 1.00 98.81 159 ARG A C 1
ATOM 1223 O O . ARG A 1 159 ? 8.151 -12.687 -5.188 1.00 98.81 159 ARG A O 1
ATOM 1230 N N . ALA A 1 160 ? 6.242 -13.304 -6.200 1.00 98.69 160 ALA A N 1
ATOM 1231 C CA . ALA A 1 160 ? 6.858 -14.280 -7.095 1.00 98.69 160 ALA A CA 1
ATOM 1232 C C . ALA A 1 160 ? 7.965 -13.663 -7.970 1.00 98.69 160 ALA A C 1
ATOM 1234 O O . ALA A 1 160 ? 9.020 -14.269 -8.142 1.00 98.69 160 ALA A O 1
ATOM 1235 N N . ALA A 1 161 ? 7.767 -12.439 -8.474 1.00 98.50 161 ALA A N 1
ATOM 1236 C CA . ALA A 1 161 ? 8.789 -11.721 -9.238 1.00 98.50 161 ALA A CA 1
ATOM 1237 C C . ALA A 1 161 ? 10.044 -11.408 -8.399 1.00 98.50 161 ALA A C 1
ATOM 1239 O O . ALA A 1 161 ? 11.163 -11.534 -8.897 1.00 98.50 161 ALA A O 1
ATOM 1240 N N . ILE A 1 162 ? 9.881 -11.048 -7.119 1.00 98.62 162 ILE A N 1
ATOM 1241 C CA . ILE A 1 162 ? 11.013 -10.858 -6.198 1.00 98.62 162 ILE A CA 1
ATOM 1242 C C . ILE A 1 162 ? 11.666 -12.205 -5.859 1.00 98.62 162 ILE A C 1
ATOM 1244 O O . ILE A 1 162 ? 12.889 -12.309 -5.876 1.00 98.62 162 ILE A O 1
ATOM 1248 N N . ASP A 1 163 ? 10.885 -13.250 -5.584 1.00 98.62 163 ASP A N 1
ATOM 1249 C CA . ASP A 1 163 ? 11.402 -14.568 -5.195 1.00 98.62 163 ASP A CA 1
ATOM 1250 C C . ASP A 1 163 ? 12.158 -15.285 -6.320 1.00 98.62 163 ASP A C 1
ATOM 1252 O O . ASP A 1 163 ? 13.073 -16.064 -6.037 1.00 98.62 163 ASP A O 1
ATOM 1256 N N . ALA A 1 164 ? 11.855 -14.969 -7.582 1.00 98.06 164 ALA A N 1
ATOM 1257 C CA . ALA A 1 164 ? 12.606 -15.441 -8.744 1.00 98.06 164 ALA A CA 1
ATOM 1258 C C . ALA A 1 164 ? 14.057 -14.920 -8.787 1.00 98.06 164 ALA A C 1
ATOM 1260 O O . ALA A 1 164 ? 14.889 -15.457 -9.520 1.00 98.06 164 ALA A O 1
ATOM 1261 N N . LEU A 1 165 ? 14.386 -13.884 -8.009 1.00 98.38 165 LEU A N 1
ATOM 1262 C CA . LEU A 1 165 ? 15.747 -13.373 -7.899 1.00 98.38 165 LEU A CA 1
ATOM 1263 C C . LEU A 1 165 ? 16.584 -14.186 -6.899 1.00 98.38 165 LEU A C 1
ATOM 1265 O O . LEU A 1 165 ? 16.054 -14.694 -5.900 1.00 98.38 165 LEU A O 1
ATOM 1269 N N . PRO A 1 166 ? 17.920 -14.231 -7.084 1.00 98.31 166 PRO A N 1
ATOM 1270 C CA . PRO A 1 166 ? 18.832 -14.734 -6.063 1.00 98.31 166 PRO A CA 1
ATOM 1271 C C . PRO A 1 166 ? 18.592 -14.032 -4.724 1.00 98.31 166 PRO A C 1
ATOM 1273 O O . PRO A 1 166 ? 18.387 -12.818 -4.699 1.00 98.31 166 PRO A O 1
ATOM 1276 N N . ALA A 1 167 ? 18.687 -14.762 -3.608 1.00 98.06 167 ALA A N 1
ATOM 1277 C CA . ALA A 1 167 ? 18.369 -14.245 -2.271 1.00 98.06 167 ALA A CA 1
ATOM 1278 C C . ALA A 1 167 ? 19.030 -12.884 -1.964 1.00 98.06 167 ALA A C 1
ATOM 1280 O O . ALA A 1 167 ? 18.368 -11.975 -1.470 1.00 98.06 167 ALA A O 1
ATOM 1281 N N . ARG A 1 168 ? 20.301 -12.705 -2.359 1.00 98.00 168 ARG A N 1
ATOM 1282 C CA . ARG A 1 168 ? 21.062 -11.451 -2.186 1.00 98.00 168 ARG A CA 1
ATOM 1283 C C . ARG A 1 168 ? 20.482 -10.234 -2.922 1.00 98.00 168 ARG A C 1
ATOM 1285 O O . ARG A 1 168 ? 20.732 -9.109 -2.513 1.00 98.00 168 ARG A O 1
ATOM 1292 N N . ALA A 1 169 ? 19.727 -10.444 -3.998 1.00 98.44 169 ALA A N 1
ATOM 1293 C CA . ALA A 1 169 ? 19.148 -9.383 -4.824 1.00 98.44 169 ALA A CA 1
ATOM 1294 C C . ALA A 1 169 ? 17.708 -9.020 -4.413 1.00 98.44 169 ALA A C 1
ATOM 1296 O O . ALA A 1 169 ? 17.207 -7.960 -4.787 1.00 98.44 169 ALA A O 1
ATOM 1297 N N . ARG A 1 170 ? 17.035 -9.863 -3.618 1.00 98.69 170 ARG A N 1
ATOM 1298 C CA . ARG A 1 170 ? 15.640 -9.634 -3.201 1.00 98.69 170 ARG A CA 1
ATOM 1299 C C . ARG A 1 170 ? 15.456 -8.351 -2.381 1.00 98.69 170 ARG A C 1
ATOM 1301 O O . ARG A 1 170 ? 14.523 -7.606 -2.686 1.00 98.69 170 ARG A O 1
ATOM 1308 N N . PRO A 1 171 ? 16.341 -8.010 -1.417 1.00 98.56 171 PRO A N 1
ATOM 1309 C CA . PRO A 1 171 ? 16.239 -6.739 -0.706 1.00 98.56 171 PRO A CA 1
ATOM 1310 C C . PRO A 1 171 ? 16.375 -5.533 -1.638 1.00 98.56 171 PRO A C 1
ATOM 1312 O O . PRO A 1 171 ? 15.649 -4.559 -1.466 1.00 98.56 171 PRO A O 1
ATOM 1315 N N . GLN A 1 172 ? 17.247 -5.590 -2.652 1.00 98.19 172 GLN A N 1
ATOM 1316 C CA . GLN A 1 172 ? 17.375 -4.516 -3.645 1.00 98.19 172 GLN A CA 1
ATOM 1317 C C . GLN A 1 172 ? 16.070 -4.339 -4.433 1.00 98.19 172 GLN A C 1
ATOM 1319 O O . GLN A 1 172 ? 15.580 -3.217 -4.561 1.00 98.19 172 GLN A O 1
ATOM 1324 N N . ALA A 1 173 ? 15.472 -5.435 -4.907 1.00 98.50 173 ALA A N 1
ATOM 1325 C CA . ALA A 1 173 ? 14.214 -5.385 -5.648 1.00 98.50 173 ALA A CA 1
ATOM 1326 C C . ALA A 1 173 ? 13.055 -4.826 -4.806 1.00 98.50 173 ALA A C 1
ATOM 1328 O O . ALA A 1 173 ? 12.314 -3.955 -5.269 1.00 98.50 173 ALA A O 1
ATOM 1329 N N . ALA A 1 174 ? 12.947 -5.250 -3.544 1.00 98.62 174 ALA A N 1
ATOM 1330 C CA . ALA A 1 174 ? 11.991 -4.686 -2.595 1.00 98.62 174 ALA A CA 1
ATOM 1331 C C . ALA A 1 174 ? 12.236 -3.189 -2.328 1.00 98.62 174 ALA A C 1
ATOM 1333 O O . ALA A 1 174 ? 11.283 -2.430 -2.172 1.00 98.62 174 ALA A O 1
ATOM 1334 N N . GLY A 1 175 ? 13.496 -2.740 -2.337 1.00 98.44 175 GLY A N 1
ATOM 1335 C CA . GLY A 1 175 ? 13.853 -1.326 -2.213 1.00 98.44 175 GLY A CA 1
ATOM 1336 C C . GLY A 1 175 ? 13.381 -0.473 -3.395 1.00 98.44 175 GLY A C 1
ATOM 1337 O O . GLY A 1 175 ? 12.923 0.652 -3.201 1.00 98.44 175 GLY A O 1
ATOM 1338 N N . THR A 1 176 ? 13.434 -1.001 -4.619 1.00 98.31 176 THR A N 1
ATOM 1339 C CA . THR A 1 176 ? 12.849 -0.337 -5.798 1.00 98.31 176 THR A CA 1
ATOM 1340 C C . THR A 1 176 ? 11.329 -0.247 -5.684 1.00 98.31 176 THR A C 1
ATOM 1342 O O . THR A 1 176 ? 10.769 0.829 -5.892 1.00 98.31 176 THR A O 1
ATOM 1345 N N . LEU A 1 177 ? 10.670 -1.337 -5.276 1.00 98.38 177 LEU A N 1
ATOM 1346 C CA . LEU A 1 177 ? 9.227 -1.353 -5.028 1.00 98.38 177 LEU A CA 1
ATOM 1347 C C . LEU A 1 177 ? 8.824 -0.314 -3.971 1.00 98.38 177 LEU A C 1
ATOM 1349 O O . LEU A 1 177 ? 7.907 0.472 -4.201 1.00 98.38 177 LEU A O 1
ATOM 1353 N N . PHE A 1 178 ? 9.562 -0.236 -2.861 1.00 98.62 178 PHE A N 1
ATOM 1354 C CA . PHE A 1 178 ? 9.378 0.796 -1.841 1.00 98.62 178 PHE A CA 1
ATOM 1355 C C . PHE A 1 178 ? 9.501 2.209 -2.425 1.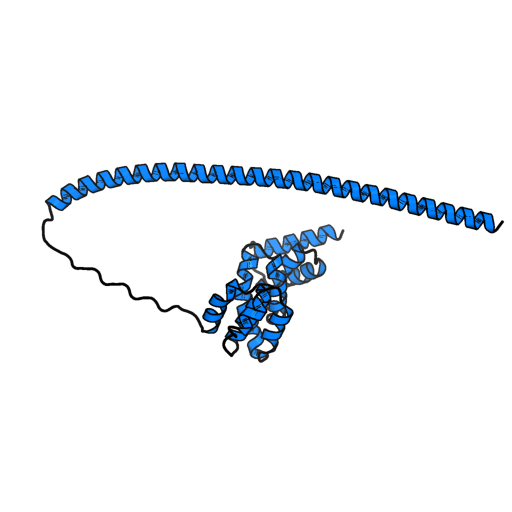00 98.62 178 PHE A C 1
ATOM 1357 O O . PHE A 1 178 ? 8.598 3.028 -2.256 1.00 98.62 178 PHE A O 1
ATOM 1364 N N . ARG A 1 179 ? 10.583 2.497 -3.159 1.00 98.12 179 ARG A N 1
ATOM 1365 C CA . ARG A 1 179 ? 10.849 3.826 -3.739 1.00 98.12 179 ARG A CA 1
ATOM 1366 C C . ARG A 1 179 ? 9.716 4.315 -4.640 1.00 98.12 179 ARG A C 1
ATOM 1368 O O . ARG A 1 179 ? 9.437 5.506 -4.670 1.00 98.12 179 ARG A O 1
ATOM 1375 N N . LEU A 1 180 ? 9.072 3.401 -5.358 1.00 97.12 180 LEU A N 1
ATOM 1376 C CA . LEU A 1 180 ? 8.011 3.724 -6.308 1.00 97.12 180 LEU A CA 1
ATOM 1377 C C . LEU A 1 180 ? 6.619 3.792 -5.666 1.00 97.12 180 LEU A C 1
ATOM 1379 O O . LEU A 1 180 ? 5.761 4.496 -6.192 1.00 97.12 180 LEU A O 1
ATOM 1383 N N . ILE A 1 181 ? 6.385 3.091 -4.550 1.00 96.44 181 ILE A N 1
ATOM 1384 C CA . ILE A 1 181 ? 5.059 3.008 -3.915 1.00 96.44 181 ILE A CA 1
ATOM 1385 C C . ILE A 1 181 ? 4.919 3.932 -2.701 1.00 96.44 181 ILE A C 1
ATOM 1387 O O . ILE A 1 181 ? 3.826 4.444 -2.475 1.00 96.44 181 ILE A O 1
ATOM 1391 N N . HIS A 1 182 ? 5.981 4.211 -1.936 1.00 96.19 182 HIS A N 1
ATOM 1392 C CA . HIS A 1 182 ? 5.865 5.084 -0.756 1.00 96.19 182 HIS A CA 1
ATOM 1393 C C . HIS A 1 182 ? 5.298 6.487 -1.044 1.00 96.19 182 HIS A C 1
ATOM 1395 O O . HIS A 1 182 ? 4.534 6.954 -0.202 1.00 96.19 182 HIS A O 1
ATOM 1401 N N . PRO A 1 183 ? 5.477 7.114 -2.231 1.00 96.44 183 PRO A N 1
ATOM 1402 C CA . PRO A 1 183 ? 4.841 8.403 -2.503 1.00 96.44 183 PRO A CA 1
ATOM 1403 C C . PRO A 1 183 ? 3.304 8.332 -2.523 1.00 96.44 183 PRO A C 1
ATOM 1405 O O . PRO A 1 183 ? 2.636 9.330 -2.266 1.00 96.44 183 PRO A O 1
ATOM 1408 N N . VAL A 1 184 ? 2.724 7.157 -2.803 1.00 94.56 184 VAL A N 1
ATOM 1409 C CA . VAL A 1 184 ? 1.269 6.931 -2.715 1.00 94.56 184 VAL A CA 1
ATOM 1410 C C . VAL A 1 184 ? 0.818 7.031 -1.257 1.00 94.56 184 VAL A C 1
ATOM 1412 O O . VAL A 1 184 ? -0.153 7.721 -0.950 1.00 94.56 184 VAL A O 1
ATOM 1415 N N . ALA A 1 185 ? 1.575 6.424 -0.344 1.00 94.69 185 ALA A N 1
ATOM 1416 C CA . ALA A 1 185 ? 1.323 6.513 1.087 1.00 94.69 185 ALA A CA 1
ATOM 1417 C C . ALA A 1 185 ? 1.501 7.952 1.605 1.00 94.69 185 ALA A C 1
ATOM 1419 O O . ALA A 1 185 ? 0.626 8.467 2.304 1.00 94.69 185 ALA A O 1
ATOM 1420 N N . ASP A 1 186 ? 2.568 8.632 1.172 1.00 93.38 186 ASP A N 1
ATOM 1421 C CA . ASP A 1 186 ? 2.849 10.031 1.518 1.00 93.38 186 ASP A CA 1
ATOM 1422 C C . ASP A 1 186 ? 1.772 10.998 1.010 1.00 93.38 186 ASP A C 1
ATOM 1424 O O . ASP A 1 186 ? 1.449 11.973 1.688 1.00 93.38 186 ASP A O 1
ATOM 1428 N N . SER A 1 187 ? 1.139 10.702 -0.132 1.00 94.25 187 SER A N 1
ATOM 1429 C CA . SER A 1 187 ? -0.035 11.449 -0.613 1.00 94.25 187 SER A CA 1
ATOM 1430 C C . SER A 1 187 ? -1.311 11.213 0.211 1.00 94.25 187 SER A C 1
ATOM 1432 O O . SER A 1 187 ? -2.350 11.812 -0.061 1.00 94.25 187 SER A O 1
ATOM 1434 N N . GLY A 1 188 ? -1.241 10.373 1.247 1.00 91.38 188 GLY A N 1
ATOM 1435 C CA . GLY A 1 188 ? -2.320 10.089 2.188 1.00 91.38 188 GLY A CA 1
ATOM 1436 C C . GLY A 1 188 ? -3.023 8.750 1.962 1.00 91.38 188 GLY A C 1
ATOM 1437 O O . GLY A 1 188 ? -3.768 8.308 2.851 1.00 91.38 188 GLY A O 1
ATOM 1438 N N . ASP A 1 189 ? -2.750 8.065 0.847 1.00 94.44 189 ASP A N 1
ATOM 1439 C CA . ASP A 1 189 ? -3.362 6.781 0.491 1.00 94.44 189 ASP A CA 1
ATOM 1440 C C . ASP A 1 189 ? -2.583 5.582 1.055 1.00 94.44 189 ASP A C 1
ATOM 1442 O O . ASP A 1 189 ? -2.094 4.678 0.3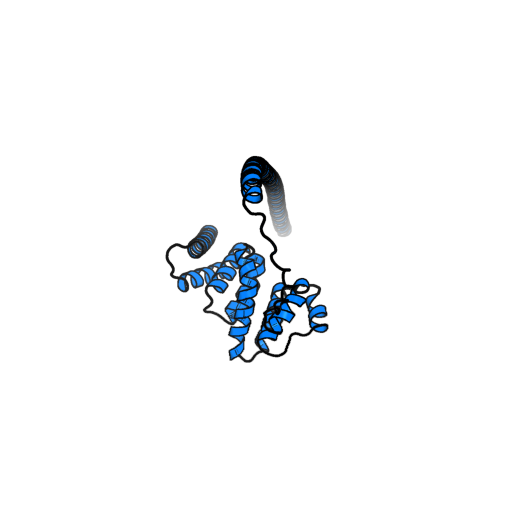75 1.00 94.44 189 ASP A O 1
ATOM 1446 N N . GLU A 1 190 ? -2.481 5.585 2.381 1.00 93.38 190 GLU A N 1
ATOM 1447 C CA . GLU A 1 190 ? -1.931 4.477 3.166 1.00 93.38 190 GLU A CA 1
ATOM 1448 C C . GLU A 1 190 ? -2.702 3.168 2.931 1.00 93.38 190 GLU A C 1
ATOM 1450 O O . GLU A 1 190 ? -2.134 2.080 3.021 1.00 93.38 190 GLU A O 1
ATOM 1455 N N . VAL A 1 191 ? -4.009 3.243 2.649 1.00 95.81 191 VAL A N 1
ATOM 1456 C CA . VAL A 1 191 ? -4.848 2.051 2.458 1.00 95.81 191 VAL A CA 1
ATOM 1457 C C . VAL A 1 191 ? -4.411 1.307 1.202 1.00 95.81 191 VAL A C 1
ATOM 1459 O O . VAL A 1 191 ? -4.147 0.108 1.294 1.00 95.81 191 VAL A O 1
ATOM 1462 N N . ALA A 1 192 ? -4.246 2.007 0.077 1.00 94.25 192 ALA A N 1
ATOM 1463 C CA . ALA A 1 192 ? -3.770 1.395 -1.158 1.00 94.25 192 ALA A CA 1
ATOM 1464 C C . ALA A 1 192 ? -2.309 0.927 -1.059 1.00 94.25 192 ALA A C 1
ATOM 1466 O O . ALA A 1 192 ? -1.971 -0.156 -1.537 1.00 94.25 192 ALA A O 1
ATOM 1467 N N . ALA A 1 193 ? -1.434 1.709 -0.418 1.00 96.56 193 ALA A N 1
ATOM 1468 C CA . ALA A 1 193 ? -0.007 1.392 -0.343 1.00 96.56 193 ALA A CA 1
ATOM 1469 C C . ALA A 1 193 ? 0.331 0.264 0.652 1.00 96.56 193 ALA A C 1
ATOM 1471 O O . ALA A 1 193 ? 1.299 -0.476 0.457 1.00 96.56 193 ALA A O 1
ATOM 1472 N N . GLY A 1 194 ? -0.450 0.114 1.724 1.00 97.62 194 GLY A N 1
ATOM 1473 C CA . GLY A 1 194 ? -0.137 -0.762 2.856 1.00 97.62 194 GLY A CA 1
ATOM 1474 C C . GLY A 1 194 ? 0.197 -2.214 2.508 1.00 97.62 194 GLY A C 1
ATOM 1475 O O . GLY A 1 194 ? 1.218 -2.713 2.984 1.00 97.62 194 GLY A O 1
ATOM 1476 N N . PRO A 1 195 ? -0.589 -2.907 1.667 1.00 98.00 195 PRO A N 1
ATOM 1477 C CA . PRO A 1 195 ? -0.286 -4.287 1.302 1.00 98.00 195 PRO A CA 1
ATOM 1478 C C . PRO A 1 195 ? 1.065 -4.449 0.580 1.00 98.00 195 PRO A C 1
ATOM 1480 O O . PRO A 1 195 ? 1.787 -5.420 0.813 1.00 98.00 195 PRO A O 1
ATOM 1483 N N . ALA A 1 196 ? 1.458 -3.471 -0.240 1.00 98.31 196 ALA A N 1
ATOM 1484 C CA . ALA A 1 196 ? 2.780 -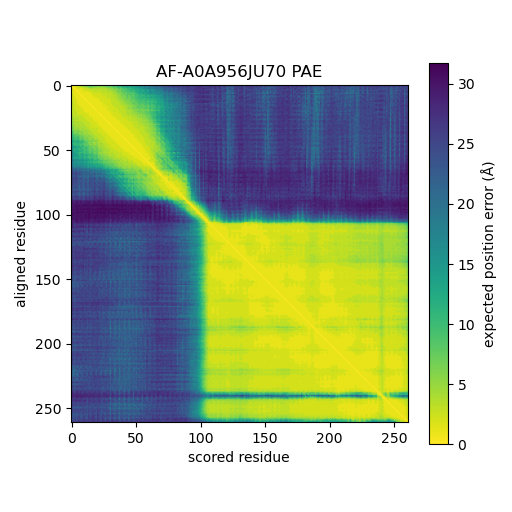3.450 -0.858 1.00 98.31 196 ALA A CA 1
ATOM 1485 C C . ALA A 1 196 ? 3.890 -3.147 0.165 1.00 98.31 196 ALA A C 1
ATOM 1487 O O . ALA A 1 196 ? 4.969 -3.729 0.086 1.00 98.31 196 ALA A O 1
ATOM 1488 N N . MET A 1 197 ? 3.625 -2.312 1.174 1.00 98.62 197 MET A N 1
ATOM 1489 C CA . MET A 1 197 ? 4.570 -2.079 2.274 1.00 98.62 197 MET A CA 1
ATOM 1490 C C . MET A 1 197 ? 4.805 -3.337 3.111 1.00 98.62 197 MET A C 1
ATOM 1492 O O . MET A 1 197 ? 5.936 -3.615 3.499 1.00 98.62 197 MET A O 1
ATOM 1496 N N . GLU A 1 198 ? 3.780 -4.163 3.325 1.00 98.50 198 GLU A N 1
ATOM 1497 C CA . GLU A 1 198 ? 3.957 -5.470 3.968 1.00 98.50 198 GLU A CA 1
ATOM 1498 C C . GLU A 1 198 ? 4.840 -6.416 3.146 1.00 98.50 198 GLU A C 1
ATOM 1500 O O . GLU A 1 198 ? 5.645 -7.159 3.717 1.00 98.50 198 GLU A O 1
ATOM 1505 N N . LEU A 1 199 ? 4.757 -6.347 1.813 1.00 98.69 199 LEU A N 1
ATOM 1506 C CA . LEU A 1 199 ? 5.679 -7.057 0.930 1.00 98.69 199 LEU A CA 1
ATOM 1507 C C . LEU A 1 199 ? 7.117 -6.536 1.078 1.00 98.69 199 LEU A C 1
ATOM 1509 O O . LEU A 1 199 ? 8.032 -7.348 1.195 1.00 98.69 199 LEU A O 1
ATOM 1513 N N . VAL A 1 200 ? 7.326 -5.215 1.145 1.00 98.75 200 VAL A N 1
ATOM 1514 C CA . VAL A 1 200 ? 8.655 -4.624 1.403 1.00 98.75 200 VAL A CA 1
ATOM 1515 C C . VAL A 1 200 ? 9.232 -5.138 2.720 1.00 98.75 200 VAL A C 1
ATOM 1517 O O . VAL A 1 200 ? 10.372 -5.595 2.741 1.00 98.75 200 VAL A O 1
ATOM 1520 N N . ILE A 1 201 ? 8.452 -5.130 3.806 1.00 98.69 201 ILE A N 1
ATOM 1521 C CA . ILE A 1 201 ? 8.897 -5.567 5.143 1.00 98.69 201 ILE A CA 1
ATOM 1522 C C . ILE A 1 201 ? 9.374 -7.025 5.138 1.00 98.69 201 ILE A C 1
ATOM 1524 O O . ILE A 1 201 ? 10.290 -7.364 5.888 1.00 98.69 201 ILE A O 1
ATOM 1528 N N . ALA A 1 202 ? 8.792 -7.881 4.292 1.00 98.44 202 ALA A N 1
ATOM 1529 C CA . ALA A 1 202 ? 9.198 -9.282 4.179 1.00 98.44 202 ALA A CA 1
ATOM 1530 C C . ALA A 1 202 ? 10.645 -9.453 3.672 1.00 98.44 202 ALA A C 1
ATOM 1532 O O . ALA A 1 202 ? 11.291 -10.435 4.023 1.00 98.44 202 ALA A O 1
ATOM 1533 N N . TYR A 1 203 ? 11.164 -8.500 2.889 1.00 98.62 203 TYR A N 1
ATOM 1534 C CA . TYR A 1 203 ? 12.533 -8.534 2.347 1.00 98.62 203 TYR A CA 1
ATOM 1535 C C . TYR A 1 203 ? 13.455 -7.461 2.940 1.00 98.62 203 TYR A C 1
ATOM 1537 O O . TYR A 1 203 ? 14.674 -7.565 2.827 1.00 98.62 203 TYR A O 1
ATOM 1545 N N . GLN A 1 204 ? 12.889 -6.432 3.570 1.00 98.50 204 GLN A N 1
ATOM 1546 C CA . GLN A 1 204 ? 13.596 -5.348 4.246 1.00 98.50 204 GLN A CA 1
ATOM 1547 C C . GLN A 1 204 ? 12.985 -5.092 5.635 1.00 98.50 204 GLN A C 1
ATOM 1549 O O . GLN A 1 204 ? 12.335 -4.067 5.861 1.00 98.50 204 GLN A O 1
ATOM 1554 N N . PRO A 1 205 ? 13.191 -5.996 6.607 1.00 98.06 205 PRO A N 1
ATOM 1555 C CA . PRO A 1 205 ? 12.606 -5.863 7.941 1.00 98.06 205 PRO A CA 1
ATOM 1556 C C . PRO A 1 205 ? 13.084 -4.610 8.696 1.00 98.06 205 PRO A C 1
ATOM 1558 O O . PRO A 1 205 ? 12.398 -4.138 9.602 1.00 98.06 205 PRO A O 1
ATOM 1561 N N . SER A 1 206 ? 14.246 -4.058 8.354 1.00 97.06 206 SER A N 1
ATOM 1562 C CA . SER A 1 206 ? 14.783 -2.836 8.961 1.00 97.06 206 SER A CA 1
ATOM 1563 C C . SER A 1 206 ? 14.293 -1.537 8.299 1.00 97.06 206 SER A C 1
ATOM 1565 O O . SER A 1 206 ? 14.650 -0.455 8.759 1.00 97.06 206 SER A O 1
ATOM 1567 N N . ASN A 1 207 ? 13.454 -1.602 7.258 1.00 98.19 207 ASN A N 1
ATOM 1568 C CA . ASN A 1 207 ? 12.904 -0.411 6.608 1.00 98.19 207 ASN A CA 1
ATOM 1569 C C . ASN A 1 207 ? 11.779 0.200 7.465 1.00 98.19 207 ASN A C 1
ATOM 1571 O O . ASN A 1 207 ? 10.613 -0.187 7.362 1.00 98.19 207 ASN A O 1
ATOM 1575 N N . PHE A 1 208 ? 12.135 1.151 8.333 1.00 97.69 208 PHE A N 1
ATOM 1576 C CA . PHE A 1 208 ? 11.192 1.763 9.274 1.00 97.69 208 PHE A CA 1
ATOM 1577 C C . PHE A 1 208 ? 10.033 2.493 8.577 1.00 97.69 208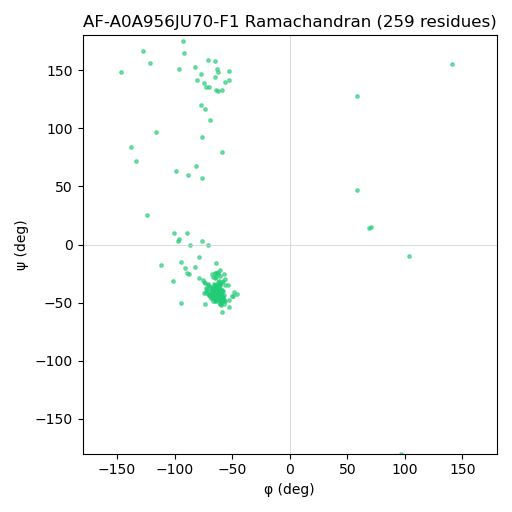 PHE A C 1
ATOM 1579 O O . PHE A 1 208 ? 8.926 2.491 9.110 1.00 97.69 208 PHE A O 1
ATOM 1586 N N . MET A 1 209 ? 10.252 3.072 7.388 1.00 97.56 209 MET A N 1
ATOM 1587 C CA . MET A 1 209 ? 9.206 3.776 6.635 1.00 97.56 209 MET A CA 1
ATOM 1588 C C . MET A 1 209 ? 8.153 2.799 6.111 1.00 97.56 209 MET A C 1
ATOM 1590 O O . MET A 1 209 ? 6.958 3.024 6.282 1.00 97.56 209 MET A O 1
ATOM 1594 N N . ALA A 1 210 ? 8.578 1.659 5.557 1.00 98.50 210 ALA A N 1
ATOM 1595 C CA . ALA A 1 210 ? 7.649 0.605 5.159 1.00 98.50 210 ALA A CA 1
ATOM 1596 C C . ALA A 1 210 ? 6.853 0.072 6.364 1.00 98.50 210 ALA A C 1
ATOM 1598 O O . ALA A 1 210 ? 5.637 -0.097 6.276 1.00 98.50 210 ALA A O 1
ATOM 1599 N N . VAL A 1 211 ? 7.515 -0.135 7.513 1.00 98.69 211 VAL A N 1
ATOM 1600 C CA . VAL A 1 211 ? 6.853 -0.542 8.768 1.00 98.69 211 VAL A CA 1
ATOM 1601 C C . VAL A 1 211 ? 5.812 0.489 9.216 1.00 98.69 211 VAL A C 1
ATOM 1603 O O . VAL A 1 211 ? 4.703 0.100 9.587 1.00 98.69 211 VAL A O 1
ATOM 1606 N N . TYR A 1 212 ? 6.138 1.782 9.148 1.00 98.31 212 TYR A N 1
ATOM 1607 C CA . TYR A 1 212 ? 5.218 2.872 9.468 1.00 98.31 212 TYR A CA 1
ATOM 1608 C C . TYR A 1 212 ? 3.970 2.846 8.580 1.00 98.31 212 TYR A C 1
ATOM 1610 O O . TYR A 1 212 ? 2.863 2.709 9.101 1.00 98.31 212 TYR A O 1
ATOM 1618 N N . HIS A 1 213 ? 4.139 2.908 7.256 1.00 98.50 213 HIS A N 1
ATOM 1619 C CA . HIS A 1 213 ? 3.018 2.960 6.312 1.00 98.50 213 HIS A CA 1
ATOM 1620 C C . HIS A 1 213 ? 2.143 1.701 6.386 1.00 98.50 213 HIS A C 1
ATOM 1622 O O . HIS A 1 213 ? 0.915 1.784 6.436 1.00 98.50 213 HIS A O 1
ATOM 1628 N N . ALA A 1 214 ? 2.748 0.514 6.511 1.00 98.62 214 ALA A N 1
ATOM 1629 C CA . ALA A 1 214 ? 1.994 -0.720 6.734 1.00 98.62 214 ALA A CA 1
ATOM 1630 C C . ALA A 1 214 ? 1.186 -0.677 8.046 1.00 98.62 214 ALA A C 1
ATOM 1632 O O . ALA A 1 214 ? 0.030 -1.103 8.076 1.00 98.62 214 ALA A O 1
ATOM 1633 N N . GLY A 1 215 ? 1.763 -0.135 9.125 1.00 98.44 215 GLY A N 1
ATOM 1634 C CA . GLY A 1 215 ? 1.083 0.040 10.409 1.00 98.44 215 GLY A CA 1
ATOM 1635 C C . GLY A 1 215 ? -0.081 1.031 10.340 1.00 98.44 215 GLY A C 1
ATOM 1636 O O . GLY A 1 215 ? -1.176 0.726 10.816 1.00 98.44 215 GLY A O 1
ATOM 1637 N N . MET A 1 216 ? 0.119 2.183 9.695 1.00 98.50 216 MET A N 1
ATOM 1638 C CA . MET A 1 216 ? -0.926 3.192 9.489 1.00 98.50 216 MET A CA 1
ATOM 1639 C C . MET A 1 216 ? -2.053 2.671 8.592 1.00 98.50 216 MET A C 1
ATOM 1641 O O . MET A 1 216 ? -3.229 2.903 8.873 1.00 98.50 216 MET A O 1
ATOM 1645 N N . SER A 1 217 ? -1.715 1.915 7.549 1.00 98.38 217 SER A N 1
ATOM 1646 C CA . SER A 1 217 ? -2.687 1.231 6.697 1.00 98.38 217 SER A CA 1
ATOM 1647 C C . SER A 1 217 ? -3.499 0.188 7.460 1.00 98.38 217 SER A C 1
ATOM 1649 O O . SER A 1 217 ? -4.723 0.133 7.342 1.00 98.38 217 SER A O 1
ATOM 1651 N N . ALA A 1 218 ? -2.836 -0.641 8.271 1.00 98.44 218 ALA A N 1
ATOM 1652 C CA . ALA A 1 218 ? -3.507 -1.623 9.114 1.00 98.44 218 ALA A CA 1
ATOM 1653 C C . ALA A 1 218 ? -4.476 -0.946 10.093 1.00 98.44 218 ALA A C 1
ATOM 1655 O O . ALA A 1 218 ? -5.603 -1.415 10.238 1.00 98.44 218 ALA A O 1
ATOM 1656 N N . HIS A 1 219 ? -4.078 0.183 10.688 1.00 98.12 219 HIS A N 1
ATOM 1657 C CA . HIS A 1 219 ? -4.941 0.976 11.561 1.00 98.12 219 HIS A CA 1
ATOM 1658 C C . HIS A 1 219 ? -6.193 1.472 10.824 1.00 98.12 219 HIS A C 1
ATOM 1660 O O . HIS A 1 219 ? -7.309 1.214 11.270 1.00 98.12 219 HIS A O 1
ATOM 1666 N N . LYS A 1 220 ? -6.020 2.111 9.658 1.00 97.06 220 LYS A N 1
ATOM 1667 C CA . LYS A 1 220 ? -7.134 2.631 8.844 1.00 97.06 220 LYS A CA 1
ATOM 1668 C C . LYS A 1 220 ? -8.113 1.543 8.389 1.00 97.06 220 LYS A C 1
ATOM 1670 O O . LYS A 1 220 ? -9.303 1.807 8.288 1.00 97.06 220 LYS A O 1
ATOM 1675 N N . ASN A 1 221 ? -7.620 0.331 8.143 1.00 96.62 221 ASN A N 1
ATOM 1676 C CA . ASN A 1 221 ? -8.428 -0.815 7.720 1.00 96.62 221 ASN A CA 1
ATOM 1677 C C . ASN A 1 221 ? -8.988 -1.646 8.891 1.00 96.62 221 ASN A C 1
ATOM 1679 O O . ASN A 1 221 ? -9.465 -2.756 8.673 1.00 96.62 221 ASN A O 1
ATOM 1683 N N . GLY A 1 222 ? -8.874 -1.178 10.140 1.00 96.44 222 GLY A N 1
ATOM 1684 C CA . GLY A 1 222 ? -9.391 -1.903 11.307 1.00 96.44 222 GLY A CA 1
ATOM 1685 C C . GLY A 1 222 ? -8.641 -3.200 11.642 1.00 96.44 222 GLY A C 1
ATOM 1686 O O . GLY A 1 222 ? -9.113 -3.996 12.449 1.00 96.44 222 GLY A O 1
ATOM 1687 N N . ARG A 1 223 ? -7.449 -3.427 11.076 1.00 97.69 223 ARG A N 1
ATOM 1688 C CA . ARG A 1 223 ? -6.590 -4.584 11.387 1.00 97.69 223 ARG A CA 1
ATOM 1689 C C . ARG A 1 223 ? -5.810 -4.314 12.677 1.00 97.69 223 ARG A C 1
ATOM 1691 O O . ARG A 1 223 ? -4.591 -4.137 12.653 1.00 97.69 223 ARG A O 1
ATOM 1698 N N . VAL A 1 224 ? -6.539 -4.245 13.793 1.00 97.56 224 VAL A N 1
ATOM 1699 C CA . VAL A 1 224 ? -6.083 -3.710 15.090 1.00 97.56 224 VAL A CA 1
ATOM 1700 C C . VAL A 1 224 ? -4.777 -4.342 15.575 1.00 97.56 224 VAL A C 1
ATOM 1702 O O . VAL A 1 224 ? -3.812 -3.622 15.835 1.00 97.56 224 VAL A O 1
ATOM 1705 N N . GLU A 1 225 ? -4.709 -5.672 15.654 1.00 97.81 225 GLU A N 1
ATOM 1706 C CA . GLU A 1 225 ? -3.508 -6.365 16.143 1.00 97.81 225 GLU A CA 1
ATOM 1707 C C . GLU A 1 225 ? -2.294 -6.100 15.252 1.00 97.81 225 GLU A C 1
ATOM 1709 O O . GLU A 1 225 ? -1.211 -5.757 15.728 1.00 97.81 225 GLU A O 1
ATOM 1714 N N . ARG A 1 226 ? -2.494 -6.162 13.932 1.00 98.19 226 ARG A N 1
ATOM 1715 C CA . ARG A 1 226 ? -1.433 -5.910 12.957 1.00 98.19 226 ARG A CA 1
ATOM 1716 C C . ARG A 1 226 ? -0.907 -4.480 13.060 1.00 98.19 226 ARG A C 1
ATOM 1718 O O . ARG A 1 226 ? 0.309 -4.280 13.061 1.00 98.19 226 ARG A O 1
ATOM 1725 N N . ALA A 1 227 ? -1.808 -3.507 13.188 1.00 98.56 227 ALA A N 1
ATOM 1726 C CA . ALA A 1 227 ? -1.464 -2.107 13.394 1.00 98.56 227 ALA A CA 1
ATOM 1727 C C . ALA A 1 227 ? -0.649 -1.922 14.677 1.00 98.56 227 ALA A C 1
ATOM 1729 O O . ALA A 1 227 ? 0.418 -1.312 14.646 1.00 98.56 227 ALA A O 1
ATOM 1730 N N . ARG A 1 228 ? -1.098 -2.518 15.789 1.00 98.56 228 ARG A N 1
ATOM 1731 C CA . ARG A 1 228 ? -0.406 -2.452 17.080 1.00 98.56 228 ARG A CA 1
ATOM 1732 C C . ARG A 1 228 ? 1.021 -2.987 16.986 1.00 98.56 228 ARG A C 1
ATOM 1734 O O . ARG A 1 228 ? 1.948 -2.311 17.430 1.00 98.56 228 ARG A O 1
ATOM 1741 N N . THR A 1 229 ? 1.209 -4.164 16.389 1.00 98.56 229 THR A N 1
ATOM 1742 C CA . THR A 1 229 ? 2.534 -4.773 16.209 1.00 98.56 229 THR A CA 1
ATOM 1743 C C . THR A 1 229 ? 3.455 -3.888 15.371 1.00 98.56 229 THR A C 1
ATOM 1745 O O . THR A 1 229 ? 4.584 -3.613 15.778 1.00 98.56 229 THR A O 1
ATOM 1748 N N . LEU A 1 230 ? 2.989 -3.426 14.209 1.00 98.62 230 LEU A N 1
ATOM 1749 C CA . LEU A 1 230 ? 3.814 -2.655 13.278 1.00 98.62 230 LEU A CA 1
ATOM 1750 C C . LEU A 1 230 ? 4.144 -1.259 13.813 1.00 98.62 230 LEU A C 1
ATOM 1752 O O . LEU A 1 230 ? 5.299 -0.850 13.757 1.00 98.62 230 LEU A O 1
ATOM 1756 N N . LEU A 1 231 ? 3.176 -0.547 14.392 1.00 98.50 231 LEU A N 1
ATOM 1757 C CA . LEU A 1 231 ? 3.402 0.800 14.920 1.00 98.50 231 LEU A CA 1
ATOM 1758 C C . LEU A 1 231 ? 4.323 0.789 16.144 1.00 98.50 231 LEU A C 1
ATOM 1760 O O . LEU A 1 231 ? 5.192 1.651 16.254 1.00 98.50 231 LEU A O 1
ATOM 1764 N N . ARG A 1 232 ? 4.209 -0.209 17.034 1.00 98.31 232 ARG A N 1
ATOM 1765 C CA . ARG A 1 232 ? 5.174 -0.381 18.135 1.00 98.31 232 ARG A CA 1
ATOM 1766 C C . ARG A 1 232 ? 6.579 -0.632 17.603 1.00 98.31 232 ARG A C 1
ATOM 1768 O O . ARG A 1 232 ? 7.516 0.026 18.038 1.00 98.31 232 ARG A O 1
ATOM 1775 N N . ARG A 1 233 ? 6.712 -1.525 16.618 1.00 98.25 233 ARG A N 1
ATOM 1776 C CA . ARG A 1 233 ? 7.993 -1.803 15.963 1.00 98.25 233 ARG A CA 1
ATOM 1777 C C . ARG A 1 233 ? 8.588 -0.551 15.315 1.00 98.25 233 ARG A C 1
ATOM 1779 O O . ARG A 1 233 ? 9.773 -0.294 15.495 1.00 98.25 233 ARG A O 1
ATOM 1786 N N . PHE A 1 234 ? 7.782 0.247 14.615 1.00 98.06 234 PHE A N 1
ATOM 1787 C CA . PHE A 1 234 ? 8.216 1.536 14.074 1.00 98.06 234 PHE A CA 1
ATOM 1788 C C . PHE A 1 234 ? 8.766 2.449 15.178 1.00 98.06 234 PHE A C 1
ATOM 1790 O O . PHE A 1 234 ? 9.875 2.950 15.039 1.00 98.06 234 PHE A O 1
ATOM 1797 N N . LEU A 1 235 ? 8.054 2.606 16.299 1.00 97.00 235 LEU A N 1
ATOM 1798 C CA . LEU A 1 235 ? 8.499 3.454 17.414 1.00 97.00 235 LEU A CA 1
ATOM 1799 C C . LEU A 1 235 ? 9.778 2.955 18.104 1.00 97.00 235 LEU A C 1
ATOM 1801 O O . LEU A 1 235 ? 10.478 3.771 18.707 1.00 97.00 235 LEU A O 1
ATOM 1805 N N . THR A 1 236 ? 10.074 1.654 18.023 1.00 96.50 236 THR A N 1
ATOM 1806 C CA . THR A 1 236 ? 11.353 1.065 18.452 1.00 96.50 236 THR A CA 1
ATOM 1807 C C . THR A 1 236 ? 12.481 1.381 17.471 1.00 96.50 236 THR A C 1
ATOM 1809 O O . THR A 1 236 ? 13.591 1.678 17.896 1.00 96.50 236 THR A O 1
ATOM 1812 N N . MET A 1 237 ? 12.213 1.317 16.164 1.00 96.19 237 MET A N 1
ATOM 1813 C CA . MET A 1 237 ? 13.216 1.543 15.113 1.00 96.19 237 MET A CA 1
ATOM 1814 C C . MET A 1 237 ? 13.510 3.029 14.873 1.00 96.19 237 MET A C 1
ATOM 1816 O O . MET A 1 237 ? 14.602 3.373 14.432 1.00 96.19 237 MET A O 1
ATOM 1820 N N . TYR A 1 238 ? 12.531 3.895 15.128 1.00 95.06 238 TYR A N 1
ATOM 1821 C CA . TYR A 1 238 ? 12.565 5.315 14.808 1.00 95.06 238 TYR A CA 1
ATOM 1822 C C . TYR A 1 238 ? 12.508 6.159 16.087 1.00 95.06 238 TYR A C 1
ATOM 1824 O O . TYR A 1 238 ? 11.440 6.408 16.660 1.00 95.06 238 TYR A O 1
ATOM 1832 N N . ASN A 1 239 ? 13.687 6.577 16.552 1.00 85.19 239 ASN A N 1
ATOM 1833 C CA . ASN A 1 239 ? 13.897 7.267 17.828 1.00 85.19 239 ASN A CA 1
ATOM 1834 C C . ASN A 1 239 ? 14.051 8.795 17.704 1.00 85.19 239 ASN A C 1
ATOM 1836 O O . ASN A 1 239 ? 14.358 9.446 18.701 1.00 85.19 239 ASN A O 1
ATOM 1840 N N . ASN A 1 240 ? 13.789 9.375 16.528 1.00 85.12 240 ASN A N 1
ATOM 1841 C CA . ASN A 1 240 ? 13.802 10.826 16.350 1.00 85.12 240 ASN A CA 1
ATOM 1842 C C . ASN A 1 240 ? 12.728 11.492 17.225 1.00 85.12 240 ASN A C 1
ATOM 1844 O O . ASN A 1 240 ? 11.568 11.063 17.268 1.00 85.12 240 ASN A O 1
ATOM 1848 N N . SER A 1 241 ? 13.121 12.544 17.941 1.00 69.00 241 SER A N 1
ATOM 1849 C CA . SER A 1 241 ? 12.262 13.257 18.879 1.00 69.00 241 SER A CA 1
ATOM 1850 C C . SER A 1 241 ? 11.274 14.180 18.150 1.00 69.00 241 SER A C 1
ATOM 1852 O O . SER A 1 241 ? 11.659 15.115 17.459 1.00 69.00 241 SER A O 1
ATOM 1854 N N . ASN A 1 242 ? 9.979 13.921 18.366 1.00 69.44 242 ASN A N 1
ATOM 1855 C CA . ASN A 1 242 ? 8.839 14.813 18.100 1.00 69.44 242 ASN A CA 1
ATOM 1856 C C . ASN A 1 242 ? 8.630 15.308 16.659 1.00 69.44 242 ASN A C 1
ATOM 1858 O O . ASN A 1 242 ? 8.304 16.474 16.443 1.00 69.44 242 ASN A O 1
ATOM 1862 N N . ASP A 1 243 ? 8.701 14.414 15.675 1.00 90.44 243 ASP A N 1
ATOM 1863 C CA . ASP A 1 243 ? 8.192 14.718 14.337 1.00 90.44 243 ASP A CA 1
ATOM 1864 C C . ASP A 1 243 ? 6.725 14.284 14.135 1.00 90.44 243 ASP A C 1
ATOM 1866 O O . ASP A 1 243 ? 6.069 13.668 14.993 1.00 90.44 243 ASP A O 1
ATOM 1870 N N . GLY A 1 244 ? 6.185 14.626 12.963 1.00 92.31 244 GLY A N 1
ATOM 1871 C CA . GLY A 1 244 ? 4.815 14.284 12.592 1.00 92.31 244 GLY A CA 1
ATOM 1872 C C . GLY A 1 244 ? 4.570 12.777 12.457 1.00 92.31 244 GLY A C 1
ATOM 1873 O O . GLY A 1 244 ? 3.456 12.321 12.715 1.00 92.31 244 GLY A O 1
ATOM 1874 N N . TRP A 1 245 ? 5.583 11.986 12.099 1.00 93.88 245 TRP A N 1
ATOM 1875 C CA . TRP A 1 245 ? 5.446 10.544 11.874 1.00 93.88 245 TRP A CA 1
ATOM 1876 C C . TRP A 1 245 ? 5.285 9.810 13.201 1.00 93.88 245 TRP A C 1
ATOM 1878 O O . TRP A 1 245 ? 4.304 9.084 13.403 1.00 93.88 245 TRP A O 1
ATOM 1888 N N . ARG A 1 246 ? 6.193 10.078 14.147 1.00 95.44 246 ARG A N 1
ATOM 1889 C CA . ARG A 1 246 ? 6.156 9.530 15.504 1.00 95.44 246 ARG A CA 1
ATOM 1890 C C . ARG A 1 246 ? 4.856 9.894 16.214 1.00 95.44 246 ARG A C 1
ATOM 1892 O O . ARG A 1 246 ? 4.172 9.006 16.725 1.00 95.44 246 ARG A O 1
ATOM 1899 N N . SER A 1 247 ? 4.464 11.168 16.153 1.00 95.56 247 SER A N 1
ATOM 1900 C CA . SER A 1 247 ? 3.225 11.660 16.768 1.00 95.56 247 SER A CA 1
ATOM 1901 C C . SER A 1 247 ? 1.979 10.959 16.210 1.00 95.56 247 SER A C 1
ATOM 1903 O O . SER A 1 247 ? 1.074 10.593 16.960 1.00 95.56 247 SER A O 1
ATOM 1905 N N . ARG A 1 248 ? 1.919 10.723 14.890 1.00 95.88 248 ARG A N 1
ATOM 1906 C CA . ARG A 1 248 ? 0.796 10.010 14.252 1.00 95.88 248 ARG A CA 1
ATOM 1907 C C . ARG A 1 248 ? 0.727 8.542 14.667 1.00 95.88 248 ARG A C 1
ATOM 1909 O O . ARG A 1 248 ? -0.365 8.063 14.961 1.00 95.88 248 ARG A O 1
ATOM 1916 N N . ALA A 1 249 ? 1.866 7.852 14.734 1.00 97.19 249 ALA A N 1
ATOM 1917 C CA . ALA A 1 249 ? 1.916 6.461 15.183 1.00 97.19 249 ALA A CA 1
ATOM 1918 C C . ALA A 1 249 ? 1.474 6.314 16.649 1.00 97.19 249 ALA A C 1
ATOM 1920 O O . ALA A 1 249 ? 0.709 5.408 16.977 1.00 97.19 249 ALA A O 1
ATOM 1921 N N . GLN A 1 250 ? 1.908 7.226 17.525 1.00 97.38 250 GLN A N 1
ATOM 1922 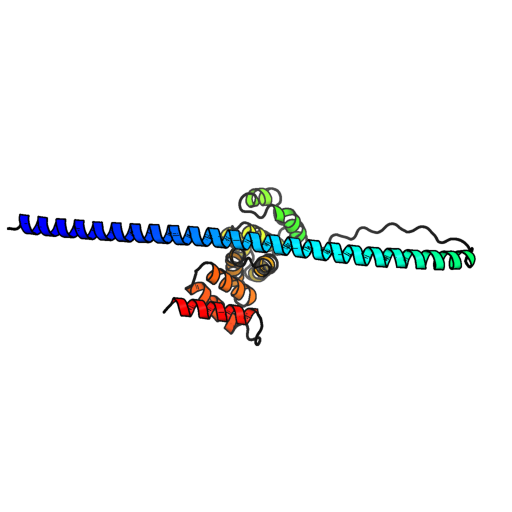C CA . GLN A 1 250 ? 1.491 7.251 18.930 1.00 97.38 250 GLN A CA 1
ATOM 1923 C C . GLN A 1 250 ? -0.016 7.489 19.079 1.00 97.38 250 GLN A C 1
ATOM 1925 O O . GLN A 1 250 ? -0.662 6.772 19.841 1.00 97.38 250 GLN A O 1
ATOM 1930 N N . ARG A 1 251 ? -0.593 8.434 18.321 1.00 97.88 251 ARG A N 1
ATOM 1931 C CA . ARG A 1 251 ? -2.048 8.663 18.324 1.00 97.88 251 ARG A CA 1
ATOM 1932 C C . ARG A 1 251 ? -2.829 7.433 17.872 1.00 97.88 251 ARG A C 1
ATOM 1934 O O . ARG A 1 251 ? -3.733 7.013 18.583 1.00 97.88 251 ARG A O 1
ATOM 1941 N N . ALA A 1 252 ? -2.433 6.804 16.765 1.00 97.88 252 ALA A N 1
ATOM 1942 C CA . ALA A 1 252 ? -3.080 5.580 16.290 1.00 97.88 252 ALA A CA 1
ATOM 1943 C C . ALA A 1 252 ? -3.028 4.450 17.340 1.00 97.88 252 ALA A C 1
ATOM 1945 O O . ALA A 1 252 ? -4.008 3.740 17.554 1.00 97.88 252 ALA A O 1
ATOM 1946 N N . LEU A 1 253 ? -1.909 4.302 18.059 1.00 98.44 253 LEU A N 1
ATOM 1947 C CA . LEU A 1 253 ? -1.810 3.344 19.166 1.00 98.44 253 LEU A CA 1
ATOM 1948 C C . LEU A 1 253 ? -2.711 3.704 20.358 1.00 98.44 253 LEU A C 1
ATOM 1950 O O . LEU A 1 253 ? -3.282 2.800 20.970 1.00 98.44 253 LEU A O 1
ATOM 1954 N N . ALA A 1 254 ? -2.850 4.989 20.686 1.00 98.19 254 ALA A N 1
ATOM 1955 C CA . ALA A 1 254 ? -3.753 5.450 21.739 1.00 98.19 254 ALA A CA 1
ATOM 1956 C C . ALA A 1 254 ? -5.225 5.189 21.377 1.00 98.19 254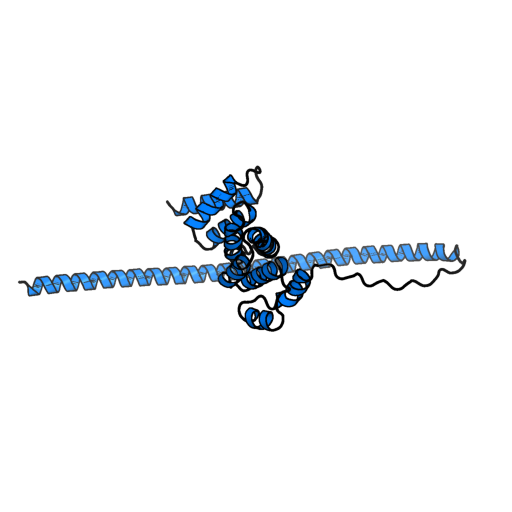 ALA A C 1
ATOM 1958 O O . ALA A 1 254 ? -5.981 4.695 22.210 1.00 98.19 254 ALA A O 1
ATOM 1959 N N . GLU A 1 255 ? -5.613 5.433 20.122 1.00 98.00 255 GLU A N 1
ATOM 1960 C CA . GLU A 1 255 ? -6.951 5.124 19.600 1.00 98.00 255 GLU A CA 1
ATOM 1961 C C . GLU A 1 255 ? -7.259 3.620 19.675 1.00 98.00 255 GLU A C 1
ATOM 1963 O O . GLU A 1 255 ? -8.337 3.230 20.123 1.00 98.00 255 GLU A O 1
ATOM 1968 N N . ILE A 1 256 ? -6.297 2.763 19.311 1.00 97.81 256 ILE A N 1
ATOM 1969 C CA . ILE A 1 256 ? -6.414 1.304 19.469 1.00 97.81 256 ILE A CA 1
ATOM 1970 C C . ILE A 1 256 ? -6.647 0.922 20.938 1.00 97.81 256 ILE A C 1
ATOM 1972 O O . ILE A 1 256 ? -7.495 0.077 21.230 1.00 97.81 256 ILE A O 1
ATOM 1976 N N . ALA A 1 257 ? -5.894 1.520 21.865 1.00 96.88 257 ALA A N 1
ATOM 1977 C CA . ALA A 1 257 ? -6.010 1.220 23.290 1.00 96.88 257 ALA A CA 1
ATOM 1978 C C . ALA A 1 257 ? -7.360 1.668 23.871 1.00 96.88 257 ALA A C 1
ATOM 1980 O O . ALA A 1 257 ? -7.937 0.949 24.681 1.00 96.88 257 ALA A O 1
ATOM 1981 N N . ALA A 1 258 ? -7.880 2.820 23.437 1.00 95.88 258 ALA A N 1
ATOM 1982 C CA . ALA A 1 258 ? -9.166 3.344 23.891 1.00 95.88 258 ALA A CA 1
ATOM 1983 C C . ALA A 1 258 ? -10.352 2.459 23.475 1.00 95.88 258 ALA A C 1
ATOM 1985 O O . ALA A 1 258 ? -11.292 2.320 24.243 1.00 95.88 258 ALA A O 1
ATOM 1986 N N . ARG A 1 259 ? -10.290 1.829 22.294 1.00 91.81 259 ARG A N 1
ATOM 1987 C CA . ARG A 1 259 ? -11.341 0.924 21.783 1.00 91.81 259 ARG A CA 1
ATOM 1988 C C . ARG A 1 259 ? -11.314 -0.484 22.383 1.00 91.81 259 ARG A C 1
ATOM 1990 O O . ARG A 1 259 ? -12.207 -1.270 22.103 1.00 91.81 259 ARG A O 1
ATOM 1997 N N . SER A 1 260 ? -10.253 -0.828 23.113 1.00 82.25 260 SER A N 1
ATOM 1998 C CA . SER A 1 260 ? -10.079 -2.155 23.726 1.00 82.25 260 SER A CA 1
ATOM 1999 C C . SER A 1 260 ? -10.529 -2.189 25.196 1.00 82.25 260 SER A C 1
ATOM 2001 O O . SER A 1 260 ? -10.289 -3.187 25.871 1.00 82.25 260 SER A O 1
ATOM 2003 N N . LYS A 1 261 ? -11.091 -1.083 25.698 1.00 67.44 261 LYS A N 1
ATOM 2004 C CA . LYS A 1 261 ? -11.679 -0.939 27.033 1.00 67.44 261 LYS A CA 1
ATOM 2005 C C . LYS A 1 261 ? -13.192 -0.987 26.917 1.00 67.44 261 LYS A C 1
ATOM 2007 O O . LYS A 1 261 ? -13.802 -1.541 27.851 1.00 67.44 261 LYS A O 1
#

pLDDT: mean 90.63, std 13.1, range [47.03, 98.81]